Protein AF-A0A351Y7T9-F1 (afdb_monomer_lite)

Sequence (247 aa):
MKTEEKMSLEEAESGYDYLFKKIMKEKAKGFSSLAISFRESAYKNGFMQEPNDLLALDLLCFFAFSNDKEPYKGREWAYDALEVLKKNSKRFLPEEALSSYELLLLAFSELEDVRNERFVAENASFLAFRCGKREDSYLYMMRNISLCFRFSEEERASLLPNYETLVLQFGKEKAKEMMSFIKKGPEILYDPIETNPLFIKVLPLINQELREFFLAHPEKFSVSCFNEKKKEFLLREGFEWKAPLRK

Secondary structure (DSSP, 8-state):
----PPPPHHHHHHHHHHHHIIIIIS--SS-HHHHHHHHHHHHHTT-S-SHHHHHHHHHHHHHHHHHTT-HHHHHHHHHHHHHHHHHHTTTS-HHHHHHHHHHHHHHHHHTT-HHHHHHHHHHHHHHHHHTT-HHHHHHHHHHHHHHHTTS-HHHHHHHSPPHHHHHHHHHHHHHHHHHHHHHH---------TT-HHHHTTHHHHHHHHHHHHHH-GGG--HHHHHHHHHHHHHHTT---------

Radius of gyration: 21.39 Å; chains: 1; bounding box: 59×34×58 Å

Foldseek 3Di:
DPPPDQDDPVNLVVLLVVLCCQQVPVLHAPCLVVLVVSVVSCVVNVHQPDLLSLLSSLLSNQSRCVSNVRNVVSLVSLVVSVVSCVVCVVVDDLVSSLVSLVSSLVSCVSVVVLVSNLVSLQSNLVSCLVVVVLVSSLVSLLVNLLSLLLDDPVSSVVRRDDLVRCCVRNNNVSSVVSVVCSVVDPPDPHDNQPPDPVVSVCVVVLVVVLVVVCVVVVVQDDSVSSVVSSVVSCVVVVNDDDDPPDD

Structure (mmCIF, N/CA/C/O backbone):
data_AF-A0A351Y7T9-F1
#
_entry.id   AF-A0A351Y7T9-F1
#
loop_
_atom_site.group_PDB
_atom_site.id
_atom_site.type_symbol
_atom_site.label_atom_id
_atom_site.label_alt_id
_atom_site.label_comp_id
_atom_site.label_asym_id
_atom_site.label_entity_id
_atom_site.label_seq_id
_atom_site.pdbx_PDB_ins_code
_atom_site.Cartn_x
_atom_site.Cartn_y
_atom_site.Cartn_z
_atom_site.occupancy
_atom_site.B_iso_or_equiv
_atom_site.auth_seq_id
_atom_site.auth_comp_id
_atom_site.auth_asym_id
_atom_site.auth_atom_id
_atom_site.pdbx_PDB_model_num
ATOM 1 N N . MET A 1 1 ? 22.353 -18.808 -35.211 1.00 37.44 1 MET A N 1
ATOM 2 C CA . MET A 1 1 ? 22.301 -18.418 -33.786 1.00 37.44 1 MET A CA 1
ATOM 3 C C . MET A 1 1 ? 22.015 -16.930 -33.735 1.00 37.44 1 MET A C 1
ATOM 5 O O . MET A 1 1 ? 22.846 -16.180 -34.225 1.00 37.44 1 MET A O 1
ATOM 9 N N . LYS A 1 2 ? 20.848 -16.498 -33.238 1.00 39.28 2 LYS A N 1
ATOM 10 C CA . LYS A 1 2 ? 20.674 -15.085 -32.874 1.00 39.28 2 LYS A CA 1
ATOM 11 C C . LYS A 1 2 ? 21.497 -14.884 -31.606 1.00 39.28 2 LYS A C 1
ATOM 13 O O . LYS A 1 2 ? 21.218 -15.539 -30.608 1.00 39.28 2 LYS A O 1
ATOM 18 N N . THR A 1 3 ? 22.563 -14.099 -31.682 1.00 45.28 3 THR A N 1
ATOM 19 C CA . THR A 1 3 ? 23.249 -13.584 -30.498 1.00 45.28 3 THR A CA 1
ATOM 20 C C . THR A 1 3 ? 22.209 -12.821 -29.695 1.00 45.28 3 THR A C 1
ATOM 22 O O . THR A 1 3 ? 21.677 -11.827 -30.178 1.00 45.28 3 THR A O 1
ATOM 25 N N . GLU A 1 4 ? 21.838 -13.344 -28.530 1.00 56.88 4 GLU A N 1
ATOM 26 C CA . GLU A 1 4 ? 21.056 -12.580 -27.567 1.00 56.88 4 GLU A CA 1
ATOM 27 C C . GLU A 1 4 ? 21.918 -11.379 -27.178 1.00 56.88 4 GLU A C 1
ATOM 29 O O . GLU A 1 4 ? 22.965 -11.548 -26.550 1.00 56.88 4 GLU A O 1
ATOM 34 N N . GLU A 1 5 ? 21.546 -10.188 -27.649 1.00 62.84 5 GLU A N 1
ATOM 35 C CA . GLU A 1 5 ? 22.204 -8.955 -27.233 1.00 62.84 5 GLU A CA 1
ATOM 36 C C . GLU A 1 5 ? 22.053 -8.838 -25.717 1.00 62.84 5 GLU A C 1
ATOM 38 O O . GLU A 1 5 ? 20.944 -8.838 -25.177 1.00 62.84 5 GLU A O 1
ATOM 43 N N . LYS A 1 6 ? 23.193 -8.840 -25.023 1.00 75.81 6 LYS A N 1
ATOM 44 C CA . LYS A 1 6 ? 23.240 -8.615 -23.583 1.00 75.81 6 LYS A CA 1
ATOM 45 C C . LYS A 1 6 ? 22.951 -7.144 -23.337 1.00 75.81 6 LYS A C 1
ATOM 47 O O . LYS A 1 6 ? 23.637 -6.297 -23.899 1.00 75.81 6 LYS A O 1
ATOM 52 N N . MET A 1 7 ? 21.974 -6.873 -22.480 1.00 82.25 7 MET A N 1
ATOM 53 C CA . MET A 1 7 ? 21.735 -5.535 -21.950 1.00 82.25 7 MET A CA 1
ATOM 54 C C . MET A 1 7 ? 22.986 -5.089 -21.180 1.00 82.25 7 MET A C 1
ATOM 56 O O . MET A 1 7 ? 23.603 -5.893 -20.479 1.00 82.25 7 MET A O 1
ATOM 60 N N . SER A 1 8 ? 23.384 -3.834 -21.322 1.00 86.50 8 SER A N 1
ATOM 61 C CA . SER A 1 8 ? 24.399 -3.191 -20.485 1.00 86.50 8 SER A CA 1
ATOM 62 C C . SER A 1 8 ? 23.761 -2.528 -19.256 1.00 86.50 8 SER A C 1
ATOM 64 O O . SER A 1 8 ? 22.549 -2.322 -19.208 1.00 86.50 8 SER A O 1
ATOM 66 N N . LEU A 1 9 ? 24.572 -2.176 -18.251 1.00 84.19 9 LEU A N 1
ATOM 67 C CA . LEU A 1 9 ? 24.075 -1.497 -17.048 1.00 84.19 9 LEU A CA 1
ATOM 68 C C . LEU A 1 9 ? 23.468 -0.122 -17.381 1.00 84.19 9 LEU A C 1
ATOM 70 O O . LEU A 1 9 ? 22.386 0.191 -16.898 1.00 84.19 9 LEU A O 1
ATOM 74 N N . GLU A 1 10 ? 24.113 0.656 -18.256 1.00 88.81 10 GLU A N 1
ATOM 75 C CA . GLU A 1 10 ? 23.610 1.970 -18.690 1.00 88.81 10 GLU A CA 1
ATOM 76 C C . GLU A 1 10 ? 22.256 1.862 -19.409 1.00 88.81 10 GLU A C 1
ATOM 78 O O . GLU A 1 10 ? 21.372 2.702 -19.219 1.00 88.81 10 GLU A O 1
ATOM 83 N N . GLU A 1 11 ? 22.061 0.813 -20.215 1.00 87.62 11 GLU A N 1
ATOM 84 C CA . GLU A 1 11 ? 20.777 0.530 -20.864 1.00 87.62 11 GLU A CA 1
ATOM 85 C C . GLU A 1 11 ? 19.705 0.107 -19.856 1.00 87.62 11 GLU A C 1
ATOM 87 O O . GLU A 1 11 ? 18.546 0.501 -20.001 1.00 87.62 11 GLU A O 1
ATOM 92 N N . ALA A 1 12 ? 20.074 -0.664 -18.827 1.00 86.56 12 ALA A N 1
ATOM 93 C CA . ALA A 1 12 ? 19.161 -1.037 -17.753 1.00 86.56 12 ALA A CA 1
ATOM 94 C C . ALA A 1 12 ? 18.707 0.203 -16.963 1.00 86.56 12 ALA A C 1
ATOM 96 O O . ALA A 1 12 ? 17.508 0.424 -16.803 1.00 86.56 12 ALA A O 1
ATOM 97 N N . GLU A 1 13 ? 19.638 1.053 -16.531 1.00 88.81 13 GLU A N 1
ATOM 98 C CA . GLU A 1 13 ? 19.336 2.287 -15.794 1.00 88.81 13 GLU A CA 1
ATOM 99 C C . GLU A 1 13 ? 18.477 3.250 -16.628 1.00 88.81 13 GLU A C 1
ATOM 101 O O . GLU A 1 13 ? 17.407 3.677 -16.189 1.00 88.81 13 GLU A O 1
ATOM 106 N N . SER A 1 14 ? 18.874 3.509 -17.878 1.00 91.94 14 SER A N 1
ATOM 107 C CA . SER A 1 14 ? 18.124 4.383 -18.792 1.00 91.94 14 SER A CA 1
ATOM 108 C C . SER A 1 14 ? 16.729 3.835 -19.109 1.00 91.94 14 SER A C 1
ATOM 110 O O . SER A 1 14 ? 15.757 4.592 -19.198 1.00 91.94 14 SER A O 1
ATOM 112 N N . GLY A 1 15 ? 16.617 2.515 -19.283 1.00 92.12 15 GLY A N 1
ATOM 113 C CA . GLY A 1 15 ? 15.349 1.833 -19.520 1.00 92.12 15 GLY A CA 1
ATOM 114 C C . GLY A 1 15 ? 14.406 1.942 -18.325 1.00 92.12 15 GLY A C 1
ATOM 115 O O . GLY A 1 15 ? 13.227 2.267 -18.502 1.00 92.12 15 GLY A O 1
ATOM 116 N N . TYR A 1 16 ? 14.927 1.748 -17.112 1.00 94.00 16 TYR A N 1
ATOM 117 C CA . TYR A 1 16 ? 14.157 1.917 -15.885 1.00 94.00 16 TYR A CA 1
ATOM 118 C C . TYR A 1 16 ? 13.679 3.358 -15.716 1.00 94.00 16 TYR A C 1
ATOM 120 O O . TYR A 1 16 ? 12.484 3.572 -15.528 1.00 94.00 16 TYR A O 1
ATOM 128 N N . ASP A 1 17 ? 14.557 4.351 -15.863 1.00 95.00 17 ASP A N 1
ATOM 129 C CA . ASP A 1 17 ? 14.194 5.765 -15.723 1.00 95.00 17 ASP A CA 1
ATOM 130 C C . ASP A 1 17 ? 13.100 6.184 -16.712 1.00 95.00 17 ASP A C 1
ATOM 132 O O . ASP A 1 17 ? 12.138 6.882 -16.356 1.00 95.00 17 ASP A O 1
ATOM 136 N N . TYR A 1 18 ? 13.216 5.724 -17.960 1.00 96.75 18 TYR A N 1
ATOM 137 C CA . TYR A 1 18 ? 12.206 5.948 -18.984 1.00 96.75 18 TYR A CA 1
ATOM 138 C C . TYR A 1 18 ? 10.856 5.336 -18.587 1.00 96.75 18 TYR A C 1
ATOM 140 O O . TYR A 1 18 ? 9.831 6.029 -18.601 1.00 96.75 18 TYR A O 1
ATOM 148 N N . LEU A 1 19 ? 10.847 4.056 -18.205 1.00 96.62 19 LEU A N 1
ATOM 149 C CA . LEU A 1 19 ? 9.629 3.342 -17.831 1.00 96.62 19 LEU A CA 1
ATOM 150 C C . LEU A 1 19 ? 8.995 3.914 -16.569 1.00 96.62 19 LEU A C 1
ATOM 152 O O . LEU A 1 19 ? 7.792 4.166 -16.552 1.00 96.62 19 LEU A O 1
ATOM 156 N N . PHE A 1 20 ? 9.794 4.196 -15.546 1.00 96.44 20 PHE A N 1
ATOM 157 C CA . PHE A 1 20 ? 9.348 4.818 -14.309 1.00 96.44 20 PHE A CA 1
ATOM 158 C C . PHE A 1 20 ? 8.664 6.154 -14.585 1.00 96.44 20 PHE A C 1
ATOM 160 O O . PHE A 1 20 ? 7.551 6.400 -14.115 1.00 96.44 20 PHE A O 1
ATOM 167 N N . LYS A 1 21 ? 9.273 7.015 -15.410 1.00 97.25 21 LYS A N 1
ATOM 168 C CA . LYS A 1 21 ? 8.652 8.283 -15.804 1.00 97.25 21 LYS A CA 1
ATOM 169 C C . LYS A 1 21 ? 7.307 8.053 -16.497 1.00 97.25 21 LYS A C 1
ATOM 171 O O . LYS A 1 21 ? 6.322 8.692 -16.124 1.00 97.25 21 LYS A O 1
ATOM 176 N N . LYS A 1 22 ? 7.246 7.146 -17.474 1.00 98.00 22 LYS A N 1
ATOM 177 C CA . LYS A 1 22 ? 6.020 6.876 -18.237 1.00 98.00 22 LYS A CA 1
ATOM 178 C C . LYS A 1 22 ? 4.906 6.290 -17.378 1.00 98.00 22 LYS A C 1
ATOM 180 O O . LYS A 1 22 ? 3.778 6.771 -17.435 1.00 98.00 22 LYS A O 1
ATOM 185 N N . ILE A 1 23 ? 5.219 5.296 -16.561 1.00 97.19 23 ILE A N 1
ATOM 186 C CA . ILE A 1 23 ? 4.232 4.529 -15.801 1.00 97.19 23 ILE A CA 1
ATOM 187 C C . ILE A 1 23 ? 3.844 5.256 -14.512 1.00 97.19 23 ILE A C 1
ATOM 189 O O . ILE A 1 23 ? 2.658 5.455 -14.258 1.00 97.19 23 ILE A O 1
ATOM 193 N N . MET A 1 24 ? 4.822 5.696 -13.717 1.00 94.62 24 MET A N 1
ATOM 194 C CA . MET A 1 24 ? 4.575 6.212 -12.366 1.00 94.62 24 MET A CA 1
ATOM 195 C C . MET A 1 24 ? 4.231 7.703 -12.356 1.00 94.62 24 MET A C 1
ATOM 197 O O . MET A 1 24 ? 3.368 8.128 -11.588 1.00 94.62 24 MET A O 1
ATOM 201 N N . LYS A 1 25 ? 4.879 8.514 -13.209 1.00 94.25 25 LYS A N 1
ATOM 202 C CA . LYS A 1 25 ? 4.657 9.975 -13.246 1.00 94.25 25 LYS A CA 1
ATOM 203 C C . LYS A 1 25 ? 3.597 10.381 -14.263 1.00 94.25 25 LYS A C 1
ATOM 205 O O . LYS A 1 25 ? 2.682 11.126 -13.929 1.00 94.25 25 LYS A O 1
ATOM 210 N N . GLU A 1 26 ? 3.723 9.906 -15.500 1.00 96.50 26 GLU A N 1
ATOM 211 C CA . GLU A 1 26 ? 2.822 10.286 -16.597 1.00 96.50 26 GLU A CA 1
ATOM 212 C C . GLU A 1 26 ? 1.543 9.433 -16.646 1.00 96.50 26 GLU A C 1
ATOM 214 O O . GLU A 1 26 ? 0.601 9.798 -17.348 1.00 96.50 26 GLU A O 1
ATOM 219 N N . LYS A 1 27 ? 1.491 8.318 -15.900 1.00 94.50 27 LYS A N 1
ATOM 220 C CA . LYS A 1 27 ? 0.380 7.348 -15.906 1.00 94.50 27 LYS A CA 1
ATOM 221 C C . LYS A 1 27 ? 0.001 6.893 -17.322 1.00 94.50 27 LYS A C 1
ATOM 223 O O . LYS A 1 27 ? -1.176 6.747 -17.662 1.00 94.50 27 LYS A O 1
ATOM 228 N N . ALA A 1 28 ? 1.013 6.728 -18.171 1.00 95.50 28 ALA A N 1
ATOM 229 C CA . ALA A 1 28 ? 0.848 6.383 -19.571 1.00 95.50 28 ALA A CA 1
ATOM 230 C C . ALA A 1 28 ? 0.372 4.931 -19.735 1.00 95.50 28 ALA A C 1
ATOM 232 O O . ALA A 1 28 ? 0.739 4.044 -18.961 1.00 95.50 28 ALA A O 1
ATOM 233 N N . LYS A 1 29 ? -0.434 4.707 -20.775 1.00 95.94 29 LYS A N 1
ATOM 234 C CA . LYS A 1 29 ? -0.986 3.398 -21.152 1.00 95.94 29 LYS A CA 1
ATOM 235 C C . LYS A 1 29 ? -0.165 2.734 -22.255 1.00 95.94 29 LYS A C 1
ATOM 237 O O . LYS A 1 29 ? 0.530 3.422 -22.999 1.00 95.94 29 LYS A O 1
ATOM 242 N N . GLY A 1 30 ? -0.307 1.422 -22.399 1.00 94.69 30 GLY A N 1
ATOM 243 C CA . GLY A 1 30 ? 0.353 0.591 -23.404 1.00 94.69 30 GLY A CA 1
ATOM 244 C C . GLY A 1 30 ? 1.758 0.142 -23.005 1.00 94.69 30 GLY A C 1
ATOM 245 O O . GLY A 1 30 ? 2.521 -0.286 -23.866 1.00 94.69 30 GLY A O 1
ATOM 246 N N . PHE A 1 31 ? 2.116 0.253 -21.721 1.00 96.19 31 PHE A N 1
ATOM 247 C CA . PHE A 1 31 ? 3.465 -0.043 -21.226 1.00 96.19 31 PHE A CA 1
ATOM 248 C C . PHE A 1 31 ? 3.575 -1.375 -20.474 1.00 96.19 31 PHE A C 1
ATOM 250 O O . PHE A 1 31 ? 4.693 -1.784 -20.176 1.00 96.19 31 PHE A O 1
ATOM 257 N N . SER A 1 32 ? 2.473 -2.085 -20.206 1.00 93.62 32 SER A N 1
ATOM 258 C CA . SER A 1 32 ? 2.482 -3.369 -19.478 1.00 93.62 32 SER A CA 1
ATOM 259 C C . SER A 1 32 ? 3.432 -4.409 -20.082 1.00 93.62 32 SER A C 1
ATOM 261 O O . SER A 1 32 ? 4.289 -4.946 -19.384 1.00 93.62 32 SER A O 1
ATOM 263 N N . SER A 1 33 ? 3.353 -4.642 -21.396 1.00 93.75 33 SER A N 1
ATOM 264 C CA . SER A 1 33 ? 4.232 -5.606 -22.083 1.00 93.75 33 SER A CA 1
ATOM 265 C C . SER A 1 33 ? 5.706 -5.188 -22.054 1.00 93.75 33 SER A C 1
ATOM 267 O O . SER A 1 33 ? 6.588 -6.031 -21.899 1.00 93.75 33 SER A O 1
ATOM 269 N N . LEU A 1 34 ? 5.979 -3.883 -22.173 1.00 95.25 34 LEU A N 1
ATOM 270 C CA . LEU A 1 34 ? 7.343 -3.360 -22.132 1.00 95.25 34 LEU A CA 1
ATOM 271 C C . LEU A 1 34 ? 7.934 -3.451 -20.718 1.00 95.25 34 LEU A C 1
ATOM 273 O O . LEU A 1 34 ? 9.095 -3.816 -20.578 1.00 95.25 34 LEU A O 1
ATOM 277 N N . ALA A 1 35 ? 7.135 -3.181 -19.681 1.00 95.06 35 ALA A N 1
ATOM 278 C CA . ALA A 1 35 ? 7.548 -3.305 -18.285 1.00 95.06 35 ALA A CA 1
ATOM 279 C C . ALA A 1 35 ? 7.924 -4.751 -17.926 1.00 95.06 35 ALA A C 1
ATOM 281 O O . ALA A 1 35 ? 8.985 -4.973 -17.343 1.00 95.06 35 ALA A O 1
ATOM 282 N N . ILE A 1 36 ? 7.116 -5.735 -18.346 1.00 93.69 36 ILE A N 1
ATOM 283 C CA . ILE A 1 36 ? 7.430 -7.160 -18.144 1.00 93.69 36 ILE A CA 1
ATOM 284 C C . ILE A 1 36 ? 8.729 -7.532 -18.858 1.00 93.69 36 ILE A C 1
ATOM 286 O O . ILE A 1 36 ? 9.646 -8.059 -18.231 1.00 93.69 36 ILE A O 1
ATOM 290 N N . SER A 1 37 ? 8.829 -7.227 -20.157 1.00 93.25 37 SER A N 1
ATOM 291 C CA . SER A 1 37 ? 10.013 -7.574 -20.949 1.00 93.25 37 SER A CA 1
ATOM 292 C C . SER A 1 37 ? 11.281 -6.936 -20.383 1.00 93.25 37 SER A C 1
ATOM 294 O O . SER A 1 37 ? 12.339 -7.568 -20.376 1.00 93.25 37 SER A O 1
ATOM 296 N N . PHE A 1 38 ? 11.178 -5.703 -19.886 1.00 94.25 38 PHE A N 1
ATOM 297 C CA . PHE A 1 38 ? 12.280 -5.023 -19.224 1.00 94.25 38 PHE A CA 1
ATOM 298 C C . PHE A 1 38 ? 12.686 -5.737 -17.932 1.00 94.25 38 PHE A C 1
ATOM 300 O O . PHE A 1 38 ? 13.863 -6.053 -17.770 1.00 94.25 38 PHE A O 1
ATOM 307 N N . ARG A 1 39 ? 11.729 -6.065 -17.052 1.00 91.94 39 ARG A N 1
ATOM 308 C CA . ARG A 1 39 ? 11.988 -6.804 -15.805 1.00 91.94 39 ARG A CA 1
ATOM 309 C C . ARG A 1 39 ? 12.672 -8.146 -16.070 1.00 91.94 39 ARG A C 1
ATOM 311 O O . ARG A 1 39 ? 13.665 -8.468 -15.423 1.00 91.94 39 ARG A O 1
ATOM 318 N N . GLU A 1 40 ? 12.166 -8.924 -17.025 1.00 91.12 40 GLU A N 1
ATOM 319 C CA . GLU A 1 40 ? 12.750 -10.218 -17.404 1.00 91.12 40 GLU A CA 1
ATOM 320 C C . GLU A 1 40 ? 14.177 -10.067 -17.939 1.00 91.12 40 GLU A C 1
ATOM 322 O O . GLU A 1 40 ? 15.067 -10.841 -17.576 1.00 91.12 40 GLU A O 1
ATOM 327 N N . SER A 1 41 ? 14.418 -9.048 -18.769 1.00 90.19 41 SER A N 1
ATOM 328 C CA . SER A 1 41 ? 15.747 -8.764 -19.303 1.00 90.19 41 SER A CA 1
ATOM 329 C C . SER A 1 41 ? 16.722 -8.309 -18.217 1.00 90.19 41 SER A C 1
ATOM 331 O O . SER A 1 41 ? 17.845 -8.816 -18.169 1.00 90.19 41 SER A O 1
ATOM 333 N N . ALA A 1 42 ? 16.310 -7.400 -17.327 1.00 88.50 42 ALA A N 1
ATOM 334 C CA . ALA A 1 42 ? 17.124 -6.953 -16.199 1.00 88.50 42 ALA A CA 1
ATOM 335 C C . ALA A 1 42 ? 17.529 -8.149 -15.326 1.00 88.50 42 ALA A C 1
ATOM 337 O O . ALA A 1 42 ? 18.714 -8.341 -15.046 1.00 88.50 42 ALA A O 1
ATOM 338 N N . TYR A 1 43 ? 16.565 -9.026 -15.022 1.00 87.38 43 TYR A N 1
ATOM 339 C CA . TYR A 1 43 ? 16.812 -10.237 -14.250 1.00 87.38 43 TYR A CA 1
ATOM 340 C C . TYR A 1 43 ? 17.795 -11.190 -14.939 1.00 87.38 43 TYR A C 1
ATOM 342 O O . TYR A 1 43 ? 18.783 -11.616 -14.341 1.00 87.38 43 TYR A O 1
ATOM 350 N N . LYS A 1 44 ? 17.573 -11.489 -16.224 1.00 89.31 44 LYS A N 1
ATOM 351 C CA . LYS A 1 44 ? 18.424 -12.398 -17.005 1.00 89.31 44 LYS A CA 1
ATOM 352 C C . LYS A 1 44 ? 19.869 -11.908 -17.122 1.00 89.31 44 LYS A C 1
ATOM 354 O O . LYS A 1 44 ? 20.788 -12.724 -17.164 1.00 89.31 44 LYS A O 1
ATOM 359 N N . ASN A 1 45 ? 20.072 -10.594 -17.188 1.00 86.62 45 ASN A N 1
ATOM 360 C CA . ASN A 1 45 ? 21.399 -9.989 -17.288 1.00 86.62 45 ASN A CA 1
ATOM 361 C C . ASN A 1 45 ? 22.046 -9.721 -15.915 1.00 86.62 45 ASN A C 1
ATOM 363 O O . ASN A 1 45 ? 23.173 -9.235 -15.866 1.00 86.62 45 ASN A O 1
ATOM 367 N N . GLY A 1 46 ? 21.383 -10.080 -14.809 1.00 84.94 46 GLY A N 1
ATOM 368 C CA . GLY A 1 46 ? 21.922 -9.937 -13.455 1.00 84.94 46 GLY A CA 1
ATOM 369 C C . GLY A 1 46 ? 21.944 -8.498 -12.937 1.00 84.94 46 GLY A C 1
ATOM 370 O O . GLY A 1 46 ? 22.666 -8.209 -11.987 1.00 84.94 46 GLY A O 1
ATOM 371 N N . PHE A 1 47 ? 21.162 -7.602 -13.538 1.00 85.56 47 PHE A N 1
ATOM 372 C CA . PHE A 1 47 ? 20.956 -6.251 -13.023 1.00 85.56 47 PHE A CA 1
ATOM 373 C C . PHE A 1 47 ? 19.753 -6.220 -12.084 1.00 85.56 47 PHE A C 1
ATOM 375 O O . PHE A 1 47 ? 18.886 -7.096 -12.148 1.00 85.56 47 PHE A O 1
ATOM 382 N N . MET A 1 48 ? 19.699 -5.196 -11.225 1.00 79.19 48 MET A N 1
ATOM 383 C CA . MET A 1 48 ? 18.524 -4.901 -10.396 1.00 79.19 48 MET A CA 1
ATOM 384 C C . MET A 1 48 ? 18.098 -6.093 -9.514 1.00 79.19 48 MET A C 1
ATOM 386 O O . MET A 1 48 ? 16.930 -6.476 -9.469 1.00 79.19 48 MET A O 1
ATOM 390 N N . GLN A 1 49 ? 19.081 -6.735 -8.870 1.00 83.38 49 GLN A N 1
ATOM 391 C CA . GLN A 1 49 ? 18.900 -7.952 -8.064 1.00 83.38 49 GLN A CA 1
ATOM 392 C C . GLN A 1 49 ? 18.745 -7.670 -6.567 1.00 83.38 49 GLN A C 1
ATOM 394 O O . GLN A 1 49 ? 18.394 -8.578 -5.808 1.00 83.38 49 GLN A O 1
ATOM 399 N N . GLU A 1 50 ? 19.032 -6.446 -6.119 1.00 88.81 50 GLU A N 1
ATOM 400 C CA . GLU A 1 50 ? 18.879 -6.110 -4.711 1.00 88.81 50 GLU A CA 1
ATOM 401 C C . GLU A 1 50 ? 17.391 -6.043 -4.339 1.00 88.81 50 GLU A C 1
ATOM 403 O O . GLU A 1 50 ? 16.546 -5.742 -5.186 1.00 88.81 50 GLU A O 1
ATOM 408 N N . PRO A 1 51 ? 17.027 -6.288 -3.067 1.00 88.62 51 PRO A N 1
ATOM 409 C CA . PRO A 1 51 ? 15.630 -6.244 -2.638 1.00 88.62 51 PRO A CA 1
ATOM 410 C C . PRO A 1 51 ? 14.900 -4.944 -3.007 1.00 88.62 51 PRO A C 1
ATOM 412 O O . PRO A 1 51 ? 13.721 -4.992 -3.346 1.00 88.62 51 PRO A O 1
ATOM 415 N N . ASN A 1 52 ? 15.590 -3.799 -2.966 1.00 87.44 52 ASN A N 1
ATOM 416 C CA . ASN A 1 52 ? 15.020 -2.504 -3.348 1.00 87.44 52 ASN A CA 1
ATOM 417 C C . ASN A 1 52 ? 14.682 -2.456 -4.842 1.00 87.44 52 ASN A C 1
ATOM 419 O O . ASN A 1 52 ? 13.624 -1.952 -5.216 1.00 87.44 52 ASN A O 1
ATOM 423 N N . ASP A 1 53 ? 15.556 -3.011 -5.677 1.00 89.00 53 ASP A N 1
ATOM 424 C CA . ASP A 1 53 ? 15.382 -3.016 -7.123 1.00 89.00 53 ASP A CA 1
ATOM 425 C C . ASP A 1 53 ? 14.234 -3.941 -7.528 1.00 89.00 53 ASP A C 1
ATOM 427 O O . ASP A 1 53 ? 13.362 -3.549 -8.301 1.00 89.00 53 ASP A O 1
ATOM 431 N N . LEU A 1 54 ? 14.182 -5.146 -6.949 1.00 89.50 54 LEU A N 1
ATOM 432 C CA . LEU A 1 54 ? 13.104 -6.107 -7.195 1.00 89.50 54 LEU A CA 1
ATOM 433 C C . LEU A 1 54 ? 11.744 -5.522 -6.808 1.00 89.50 54 LEU A C 1
ATOM 435 O O . LEU A 1 54 ? 10.808 -5.549 -7.603 1.00 89.50 54 LEU A O 1
ATOM 439 N N . LEU A 1 55 ? 11.666 -4.914 -5.622 1.00 92.44 55 LEU A N 1
ATOM 440 C CA . LEU A 1 55 ? 10.474 -4.219 -5.150 1.00 92.44 55 LEU A CA 1
ATOM 441 C C . LEU A 1 55 ? 10.036 -3.109 -6.117 1.00 92.44 55 LEU A C 1
ATOM 443 O O . LEU A 1 55 ? 8.851 -2.993 -6.434 1.00 92.44 55 LEU A O 1
ATOM 447 N N . ALA A 1 56 ? 10.983 -2.298 -6.593 1.00 91.81 56 ALA A N 1
ATOM 448 C CA . ALA A 1 56 ? 10.702 -1.206 -7.516 1.00 91.81 56 ALA A CA 1
ATOM 449 C C . ALA A 1 56 ? 10.219 -1.718 -8.882 1.00 91.81 56 ALA A C 1
ATOM 451 O O . ALA A 1 56 ? 9.250 -1.186 -9.426 1.00 91.81 56 ALA A O 1
ATOM 452 N N . LEU A 1 57 ? 10.846 -2.769 -9.418 1.00 93.12 57 LEU A N 1
ATOM 453 C CA . LEU A 1 57 ? 10.453 -3.399 -10.679 1.00 93.12 57 LEU A CA 1
ATOM 454 C C . LEU A 1 57 ? 9.084 -4.078 -10.596 1.00 93.12 57 LEU A C 1
ATOM 456 O O . LEU A 1 57 ? 8.292 -3.971 -11.534 1.00 93.12 57 LEU A O 1
ATOM 460 N N . ASP A 1 58 ? 8.787 -4.750 -9.487 1.00 94.31 58 ASP A N 1
ATOM 461 C CA . ASP A 1 58 ? 7.499 -5.404 -9.267 1.00 94.31 58 ASP A CA 1
ATOM 462 C C . ASP A 1 58 ? 6.369 -4.363 -9.180 1.00 94.31 58 ASP A C 1
ATOM 464 O O . ASP A 1 58 ? 5.362 -4.461 -9.888 1.00 94.31 58 ASP A O 1
ATOM 468 N N . LEU A 1 59 ? 6.563 -3.288 -8.409 1.00 95.62 59 LEU A N 1
ATOM 469 C CA . LEU A 1 59 ? 5.606 -2.180 -8.363 1.00 95.62 59 LEU A CA 1
ATOM 470 C C . LEU A 1 59 ? 5.444 -1.507 -9.732 1.00 95.62 59 LEU A C 1
ATOM 472 O O . LEU A 1 59 ? 4.318 -1.231 -10.147 1.00 95.62 59 LEU A O 1
ATOM 476 N N . LEU A 1 60 ? 6.539 -1.293 -10.467 1.00 96.31 60 LEU A N 1
ATOM 477 C CA . LEU A 1 60 ? 6.501 -0.742 -11.822 1.00 96.31 60 LEU A CA 1
ATOM 478 C C . LEU A 1 60 ? 5.645 -1.608 -12.761 1.00 96.31 60 LEU A C 1
ATOM 480 O O . LEU A 1 60 ? 4.820 -1.074 -13.505 1.00 96.31 60 LEU A O 1
ATOM 484 N N . CYS A 1 61 ? 5.797 -2.935 -12.702 1.00 95.50 61 CYS A N 1
ATOM 485 C CA . CYS A 1 61 ? 4.993 -3.870 -13.489 1.00 95.50 61 CYS A CA 1
ATOM 486 C C . CYS A 1 61 ? 3.513 -3.811 -13.099 1.00 95.50 61 CYS A C 1
ATOM 488 O O . CYS A 1 61 ? 2.658 -3.698 -13.981 1.00 95.50 61 CYS A O 1
ATOM 490 N N . PHE A 1 62 ? 3.197 -3.816 -11.798 1.00 94.69 62 PHE A N 1
ATOM 491 C CA . PHE A 1 62 ? 1.818 -3.675 -11.327 1.00 94.69 62 PHE A CA 1
ATOM 492 C C . PHE A 1 62 ? 1.165 -2.394 -11.872 1.00 94.69 62 PHE A C 1
ATOM 494 O O . PHE A 1 62 ? 0.093 -2.451 -12.483 1.00 94.69 62 PHE A O 1
ATOM 501 N N . PHE A 1 63 ? 1.819 -1.240 -11.713 1.00 97.19 63 PHE A N 1
ATOM 502 C CA . PHE A 1 63 ? 1.246 0.038 -12.141 1.00 97.19 63 PHE A CA 1
ATOM 503 C C . PHE A 1 63 ? 1.136 0.168 -13.662 1.00 97.19 63 PHE A C 1
ATOM 505 O O . PHE A 1 63 ? 0.229 0.846 -14.147 1.00 97.19 63 PHE A O 1
ATOM 512 N N . ALA A 1 64 ? 1.985 -0.518 -14.433 1.00 97.00 64 ALA A N 1
ATOM 513 C CA . ALA A 1 64 ? 1.831 -0.589 -15.882 1.00 97.00 64 ALA A CA 1
ATOM 514 C C . ALA A 1 64 ? 0.496 -1.254 -16.271 1.00 97.00 64 ALA A C 1
ATOM 516 O O . ALA A 1 64 ? -0.242 -0.718 -17.098 1.00 97.00 64 ALA A O 1
ATOM 517 N N . PHE A 1 65 ? 0.139 -2.366 -15.618 1.00 87.19 65 PHE A N 1
ATOM 518 C CA . PHE A 1 65 ? -1.160 -3.026 -15.805 1.00 87.19 65 PHE A CA 1
ATOM 519 C C . PHE A 1 65 ? -2.335 -2.211 -15.267 1.00 87.19 65 PHE A C 1
ATOM 521 O O . PHE A 1 65 ? -3.395 -2.161 -15.894 1.00 87.19 65 PHE A O 1
ATOM 528 N N . SER A 1 66 ? -2.165 -1.545 -14.126 1.00 87.12 66 SER A N 1
ATOM 529 C CA . SER A 1 66 ? -3.203 -0.674 -13.572 1.00 87.12 66 SER A CA 1
ATOM 530 C C . SER A 1 66 ? -3.552 0.490 -14.511 1.00 87.12 66 SER A C 1
ATOM 532 O O . SER A 1 66 ? -4.731 0.744 -14.790 1.00 87.12 66 SER A O 1
ATOM 534 N N . ASN A 1 67 ? -2.543 1.158 -15.083 1.00 92.12 67 ASN A N 1
ATOM 535 C CA . ASN A 1 67 ? -2.752 2.231 -16.059 1.00 92.12 67 ASN A CA 1
ATOM 536 C C . ASN A 1 67 ? -3.529 1.731 -17.290 1.00 92.12 67 ASN A C 1
ATOM 538 O O . ASN A 1 67 ? -4.428 2.427 -17.783 1.00 92.12 67 ASN A O 1
ATOM 542 N N . ASP A 1 68 ? -3.251 0.495 -17.713 1.00 84.75 68 ASP A N 1
ATOM 543 C CA . ASP A 1 68 ? -3.947 -0.217 -18.792 1.00 84.75 68 ASP A CA 1
ATOM 544 C C . ASP A 1 68 ? -5.360 -0.694 -18.411 1.00 84.75 68 ASP A C 1
ATOM 546 O O . ASP A 1 68 ? -6.079 -1.220 -19.257 1.00 84.75 68 ASP A O 1
ATOM 550 N N . LYS A 1 69 ? -5.814 -0.418 -17.180 1.00 81.69 69 LYS A N 1
ATOM 551 C CA . LYS A 1 69 ? -7.114 -0.823 -16.615 1.00 81.69 69 LYS A CA 1
ATOM 552 C C . LYS A 1 69 ? -7.260 -2.330 -16.422 1.00 81.69 69 LYS A C 1
ATOM 554 O O . LYS A 1 69 ? -8.372 -2.848 -16.409 1.00 81.69 69 LYS A O 1
ATOM 559 N N . GLU A 1 70 ? -6.144 -3.014 -16.192 1.00 79.31 70 GLU A N 1
ATOM 560 C CA . GLU A 1 70 ? -6.092 -4.458 -15.966 1.00 79.31 70 GLU A CA 1
ATOM 561 C C . GLU A 1 70 ? -5.317 -4.830 -14.680 1.00 79.31 70 GLU A C 1
ATOM 563 O O . GLU A 1 70 ? -4.472 -5.729 -14.716 1.00 79.31 70 GLU A O 1
ATOM 568 N N . PRO A 1 71 ? -5.588 -4.198 -13.516 1.00 72.38 71 PRO A N 1
ATOM 569 C CA . PRO A 1 71 ? -4.789 -4.387 -12.296 1.00 72.38 71 PRO A CA 1
ATOM 570 C C . PRO A 1 71 ? -4.723 -5.854 -11.835 1.00 72.38 71 PRO A C 1
ATOM 572 O O . PRO A 1 71 ? -3.698 -6.301 -11.328 1.00 72.38 71 PRO A O 1
ATOM 575 N N . TYR A 1 72 ? -5.762 -6.657 -12.096 1.00 67.56 72 TYR A N 1
ATOM 576 C CA . TYR A 1 72 ? -5.778 -8.086 -11.761 1.00 67.56 72 TYR A CA 1
ATOM 577 C C . TYR A 1 72 ? -4.758 -8.936 -12.525 1.00 67.56 72 TYR A C 1
ATOM 579 O O . TYR A 1 72 ? -4.388 -10.000 -12.022 1.00 67.56 72 TYR A O 1
ATOM 587 N N . LYS A 1 73 ? -4.320 -8.509 -13.719 1.00 73.25 73 LYS A N 1
ATOM 588 C CA . LYS A 1 73 ? -3.194 -9.142 -14.428 1.00 73.25 73 LYS A CA 1
ATOM 589 C C . LYS A 1 73 ? -1.865 -8.773 -13.774 1.00 73.25 73 LYS A C 1
ATOM 591 O O . LYS A 1 73 ? -0.949 -9.581 -13.775 1.00 73.25 73 LYS A O 1
ATOM 596 N N . GLY A 1 74 ? -1.813 -7.585 -13.173 1.00 76.38 74 GLY A N 1
ATOM 597 C CA . GLY A 1 74 ? -0.690 -7.056 -12.409 1.00 76.38 74 GLY A CA 1
ATOM 598 C C . GLY A 1 74 ? -0.500 -7.667 -11.017 1.00 76.38 74 GLY A C 1
ATOM 599 O O . GLY A 1 74 ? 0.525 -7.437 -10.382 1.00 76.38 74 GLY A O 1
ATOM 600 N N . ARG A 1 75 ? -1.504 -8.389 -10.503 1.00 81.94 75 ARG A N 1
ATOM 601 C CA . ARG A 1 75 ? -1.634 -8.653 -9.063 1.00 81.94 75 ARG A CA 1
ATOM 602 C C . ARG A 1 75 ? -0.424 -9.349 -8.448 1.00 81.94 75 ARG A C 1
ATOM 604 O O . ARG A 1 75 ? -0.022 -8.958 -7.363 1.00 81.94 75 ARG A O 1
ATOM 611 N N . GLU A 1 76 ? 0.149 -10.343 -9.127 1.00 81.81 76 GLU A N 1
ATOM 612 C CA . GLU A 1 76 ? 1.239 -11.170 -8.588 1.00 81.81 76 GLU A CA 1
ATOM 613 C C . GLU A 1 76 ? 2.440 -10.304 -8.204 1.00 81.81 76 GLU A C 1
ATOM 615 O O . GLU A 1 76 ? 2.944 -10.434 -7.095 1.00 81.81 76 GLU A O 1
ATOM 620 N N . TRP A 1 77 ? 2.770 -9.297 -9.017 1.00 88.06 77 TRP A N 1
ATOM 621 C CA . TRP A 1 77 ? 3.839 -8.356 -8.695 1.00 88.06 77 TRP A CA 1
ATOM 622 C C . TRP A 1 77 ? 3.544 -7.493 -7.460 1.00 88.06 77 TRP A C 1
ATOM 624 O O . TRP A 1 77 ? 4.458 -7.187 -6.704 1.00 88.06 77 TRP A O 1
ATOM 634 N N . ALA A 1 78 ? 2.287 -7.132 -7.179 1.00 83.50 78 ALA A N 1
ATOM 635 C CA . ALA A 1 78 ? 1.959 -6.432 -5.931 1.00 83.50 78 ALA A CA 1
ATOM 636 C C . ALA A 1 78 ? 2.157 -7.328 -4.692 1.00 83.50 78 ALA A C 1
ATOM 638 O O . ALA A 1 78 ? 2.619 -6.855 -3.649 1.00 83.50 78 ALA A O 1
ATOM 639 N N . TYR A 1 79 ? 1.836 -8.623 -4.795 1.00 88.19 79 TYR A N 1
ATOM 640 C CA . TYR A 1 79 ? 2.069 -9.585 -3.712 1.00 88.19 79 TYR A CA 1
ATOM 641 C C . TYR A 1 79 ? 3.561 -9.872 -3.515 1.00 88.19 79 TYR A C 1
ATOM 643 O O . TYR A 1 79 ? 4.025 -9.846 -2.373 1.00 88.19 79 TYR A O 1
ATOM 651 N N . ASP A 1 80 ? 4.306 -10.077 -4.601 1.00 88.06 80 ASP A N 1
ATOM 652 C CA . ASP A 1 80 ? 5.754 -10.304 -4.572 1.00 88.06 80 ASP A CA 1
ATOM 653 C C . ASP A 1 80 ? 6.479 -9.093 -3.970 1.00 88.06 80 ASP A C 1
ATOM 655 O O . ASP A 1 80 ? 7.268 -9.241 -3.034 1.00 88.06 80 ASP A O 1
ATOM 659 N N . ALA A 1 81 ? 6.112 -7.878 -4.394 1.00 94.00 81 ALA A N 1
ATOM 660 C CA . ALA A 1 81 ? 6.590 -6.627 -3.813 1.00 94.00 81 ALA A CA 1
ATOM 661 C C . ALA A 1 81 ? 6.355 -6.574 -2.291 1.00 94.00 81 ALA A C 1
ATOM 663 O O . ALA A 1 81 ? 7.274 -6.308 -1.508 1.00 94.00 81 ALA A O 1
ATOM 664 N N . LEU A 1 82 ? 5.136 -6.882 -1.833 1.00 94.06 82 LEU A N 1
ATOM 665 C CA . LEU A 1 82 ? 4.833 -6.930 -0.402 1.00 94.06 82 LEU A CA 1
ATOM 666 C C . LEU A 1 82 ? 5.681 -7.981 0.334 1.00 94.06 82 LEU A C 1
ATOM 668 O O . LEU A 1 82 ? 6.111 -7.745 1.467 1.00 94.06 82 LEU A O 1
ATOM 672 N N . GLU A 1 83 ? 5.919 -9.143 -0.270 1.00 93.12 83 GLU A N 1
ATOM 673 C CA . GLU A 1 83 ? 6.729 -10.204 0.323 1.00 93.12 83 GLU A CA 1
ATOM 674 C C . GLU A 1 83 ? 8.207 -9.806 0.438 1.00 93.12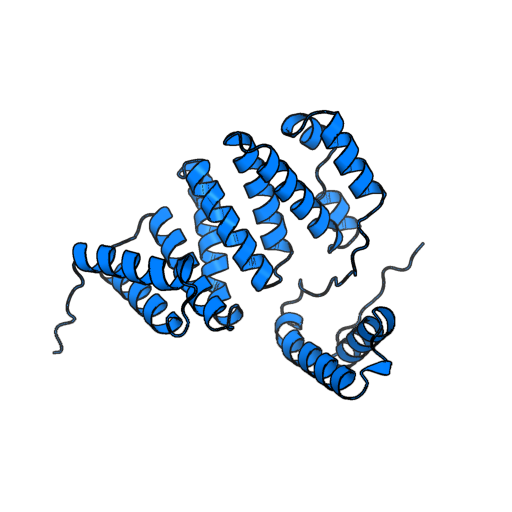 83 GLU A C 1
ATOM 676 O O . GLU A 1 83 ? 8.812 -10.006 1.499 1.00 93.12 83 GLU A O 1
ATOM 681 N N . VAL A 1 84 ? 8.775 -9.188 -0.602 1.00 93.25 84 VAL A N 1
ATOM 682 C CA . VAL A 1 84 ? 10.140 -8.643 -0.589 1.00 93.25 84 VAL A CA 1
ATOM 683 C C . VAL A 1 84 ? 10.292 -7.631 0.543 1.00 93.25 84 VAL A C 1
ATOM 685 O O . VAL A 1 84 ? 11.237 -7.738 1.336 1.00 93.25 84 VAL A O 1
ATOM 688 N N . LEU A 1 85 ? 9.334 -6.709 0.678 1.00 93.50 85 LEU A N 1
ATOM 689 C CA . LEU A 1 85 ? 9.338 -5.685 1.720 1.00 93.50 85 LEU A CA 1
ATOM 690 C C . LEU A 1 85 ? 9.234 -6.296 3.127 1.00 93.50 85 LEU A C 1
ATOM 692 O O . LEU A 1 85 ? 9.999 -5.930 4.020 1.00 93.50 85 LEU A O 1
ATOM 696 N N . LYS A 1 86 ? 8.356 -7.289 3.330 1.00 91.81 86 LYS A N 1
ATOM 697 C CA . LYS A 1 86 ? 8.229 -8.017 4.608 1.00 91.81 86 LYS A CA 1
ATOM 698 C C . LYS A 1 86 ? 9.532 -8.725 4.990 1.00 91.81 86 LYS A C 1
ATOM 700 O O . LYS A 1 86 ? 10.022 -8.548 6.110 1.00 91.81 86 LYS A O 1
ATOM 705 N N . LYS A 1 87 ? 10.111 -9.496 4.061 1.00 92.38 87 LYS A N 1
ATOM 706 C CA . LYS A 1 87 ? 11.339 -10.285 4.279 1.00 92.38 87 LYS A CA 1
ATOM 707 C C . LYS A 1 87 ? 12.556 -9.411 4.561 1.00 92.38 87 LYS A C 1
ATOM 709 O O . LYS A 1 87 ? 13.415 -9.796 5.352 1.00 92.38 87 LYS A O 1
ATOM 714 N N . ASN A 1 88 ? 12.620 -8.236 3.941 1.00 89.38 88 ASN A N 1
ATOM 715 C CA . ASN A 1 88 ? 13.785 -7.359 4.002 1.00 89.38 88 ASN A CA 1
ATOM 716 C C . ASN A 1 88 ? 13.547 -6.086 4.825 1.00 89.38 88 ASN A C 1
ATOM 718 O O . ASN A 1 88 ? 14.387 -5.198 4.808 1.00 89.38 88 ASN A O 1
ATOM 722 N N . SER A 1 89 ? 12.467 -6.012 5.608 1.00 80.12 89 SER A N 1
ATOM 723 C CA . SER A 1 89 ? 12.043 -4.828 6.383 1.00 80.12 89 SER A CA 1
ATOM 724 C C . SER A 1 89 ? 13.126 -4.157 7.242 1.00 80.12 89 SER A C 1
ATOM 726 O O . SER A 1 89 ? 13.058 -2.957 7.476 1.00 80.12 89 SER A O 1
ATOM 728 N N . LYS A 1 90 ? 14.143 -4.901 7.699 1.00 83.44 90 LYS A N 1
ATOM 729 C CA . LYS A 1 90 ? 15.282 -4.364 8.471 1.00 83.44 90 LYS A CA 1
ATOM 730 C C . LYS A 1 90 ? 16.403 -3.755 7.618 1.00 83.44 90 LYS A C 1
ATOM 732 O O . LYS A 1 90 ? 17.288 -3.117 8.176 1.00 83.44 90 LYS A O 1
ATOM 737 N N . ARG A 1 91 ? 16.420 -4.030 6.311 1.00 85.56 91 ARG A N 1
ATOM 738 C CA . ARG A 1 91 ? 17.434 -3.547 5.360 1.00 85.56 91 ARG A CA 1
ATOM 739 C C . ARG A 1 91 ? 17.060 -2.203 4.743 1.00 85.56 91 ARG A C 1
ATOM 741 O O . ARG A 1 91 ? 17.957 -1.453 4.387 1.00 85.56 91 ARG A O 1
ATOM 748 N N . PHE A 1 92 ? 15.767 -1.911 4.639 1.00 84.06 92 PHE A N 1
ATOM 749 C CA . PHE A 1 92 ? 15.285 -0.640 4.111 1.00 84.06 92 PHE A CA 1
ATOM 750 C C . PHE A 1 92 ? 15.462 0.482 5.127 1.00 84.06 92 PHE A C 1
ATOM 752 O O . PHE A 1 92 ? 15.192 0.305 6.321 1.00 84.06 92 PHE A O 1
ATOM 759 N N . LEU A 1 93 ? 15.831 1.665 4.637 1.00 89.00 93 LEU A N 1
ATOM 760 C CA . LEU A 1 93 ? 15.669 2.877 5.427 1.00 89.00 93 LEU A CA 1
ATOM 761 C C . LEU A 1 93 ? 14.167 3.131 5.666 1.00 89.00 93 LEU A C 1
ATOM 763 O O . LEU A 1 93 ? 13.350 2.824 4.791 1.00 89.00 93 LEU A O 1
ATOM 767 N N . PRO A 1 94 ? 13.766 3.684 6.828 1.00 90.00 94 PRO A N 1
ATOM 768 C CA . PRO A 1 94 ? 12.356 3.919 7.141 1.00 90.00 94 PRO A CA 1
ATOM 769 C C . PRO A 1 94 ? 11.601 4.703 6.060 1.00 90.00 94 PRO A C 1
ATOM 771 O O . PRO A 1 94 ? 10.463 4.365 5.745 1.00 90.00 94 PRO A O 1
ATOM 774 N N . GLU A 1 95 ? 12.237 5.706 5.459 1.00 91.56 95 GLU A N 1
ATOM 775 C CA . GLU A 1 95 ? 11.664 6.553 4.412 1.00 91.56 95 GLU A CA 1
ATOM 776 C C . GLU A 1 95 ? 11.452 5.795 3.090 1.00 91.56 95 GLU A C 1
ATOM 778 O O . GLU A 1 95 ? 10.438 5.989 2.412 1.00 91.56 95 GLU A O 1
ATOM 783 N N . GLU A 1 96 ? 12.379 4.905 2.732 1.00 90.75 96 GLU A N 1
ATOM 784 C CA . GLU A 1 96 ? 12.288 4.055 1.536 1.00 90.75 96 GLU A CA 1
ATOM 785 C C . GLU A 1 96 ? 11.187 3.004 1.700 1.00 90.75 96 GLU A C 1
ATOM 787 O O . GLU A 1 96 ? 10.346 2.811 0.815 1.00 90.75 96 GLU A O 1
ATOM 792 N N . ALA A 1 97 ? 11.149 2.366 2.874 1.00 92.56 97 ALA A N 1
ATOM 793 C CA . ALA A 1 97 ? 10.099 1.422 3.230 1.00 92.56 97 ALA A CA 1
ATOM 794 C C . ALA A 1 97 ? 8.729 2.105 3.240 1.00 92.56 97 ALA A C 1
ATOM 796 O O . ALA A 1 97 ? 7.774 1.558 2.692 1.00 92.56 97 ALA A O 1
ATOM 797 N N . LEU A 1 98 ? 8.630 3.309 3.818 1.00 94.81 98 LEU A N 1
ATOM 798 C CA . LEU A 1 98 ? 7.396 4.089 3.829 1.00 94.81 98 LEU A CA 1
ATOM 799 C C . LEU A 1 98 ? 6.908 4.359 2.406 1.00 94.81 98 LEU A C 1
ATOM 801 O O . LEU A 1 98 ? 5.775 4.016 2.093 1.00 94.81 98 LEU A O 1
ATOM 805 N N . SER A 1 99 ? 7.775 4.886 1.539 1.00 93.19 99 SER A N 1
ATOM 806 C CA . SER A 1 99 ? 7.428 5.180 0.139 1.00 93.19 99 SER A CA 1
ATOM 807 C C . SER A 1 99 ? 6.916 3.930 -0.592 1.00 93.19 99 SER A C 1
ATOM 809 O O . SER A 1 99 ? 5.962 3.987 -1.367 1.00 93.19 99 SER A O 1
ATOM 811 N N . SER A 1 100 ? 7.505 2.770 -0.300 1.00 95.06 100 SER A N 1
A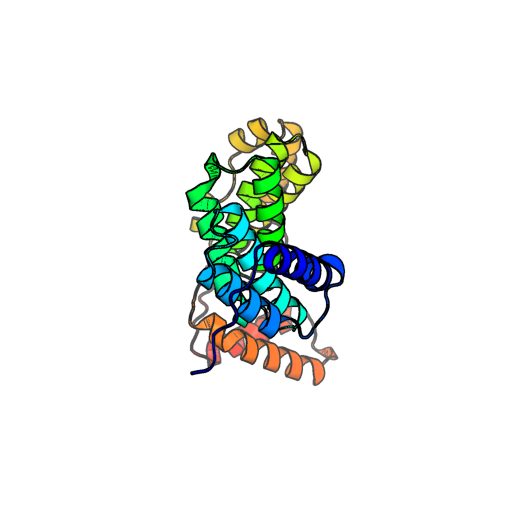TOM 812 C CA . SER A 1 100 ? 7.077 1.491 -0.874 1.00 95.06 100 SER A CA 1
ATOM 813 C C . SER A 1 100 ? 5.724 1.023 -0.336 1.00 95.06 100 SER A C 1
ATOM 815 O O . SER A 1 100 ? 4.879 0.561 -1.104 1.00 95.06 100 SER A O 1
ATOM 817 N N . TYR A 1 101 ? 5.476 1.173 0.969 1.00 96.56 101 TYR A N 1
ATOM 818 C CA . TYR A 1 101 ? 4.164 0.894 1.553 1.00 96.56 101 TYR A CA 1
ATOM 819 C C . TYR A 1 101 ? 3.083 1.839 1.013 1.00 96.56 101 TYR A C 1
ATOM 821 O O . TYR A 1 101 ? 1.960 1.398 0.801 1.00 96.56 101 TYR A O 1
ATOM 829 N N . GLU A 1 102 ? 3.394 3.103 0.729 1.00 95.25 102 GLU A N 1
ATOM 830 C CA . GLU A 1 102 ? 2.446 4.043 0.112 1.00 95.25 102 GLU A CA 1
ATOM 831 C C . GLU A 1 102 ? 2.019 3.584 -1.288 1.00 95.25 102 GLU A C 1
ATOM 833 O O . GLU A 1 102 ? 0.833 3.611 -1.622 1.00 95.25 102 GLU A O 1
ATOM 838 N N . LEU A 1 103 ? 2.965 3.084 -2.086 1.00 95.81 103 LEU A N 1
ATOM 839 C CA . LEU A 1 103 ? 2.676 2.494 -3.392 1.00 95.81 103 LEU A CA 1
ATOM 840 C C . LEU A 1 103 ? 1.867 1.195 -3.272 1.00 95.81 103 LEU A C 1
ATOM 842 O O . LEU A 1 103 ? 0.869 1.026 -3.972 1.00 95.81 103 LEU A O 1
ATOM 846 N N . LEU A 1 104 ? 2.234 0.304 -2.351 1.00 96.00 104 LEU A N 1
ATOM 847 C CA . LEU A 1 104 ? 1.474 -0.924 -2.095 1.00 96.00 104 LEU A CA 1
ATOM 848 C C . LEU A 1 104 ? 0.056 -0.635 -1.589 1.00 96.00 104 LEU A C 1
ATOM 850 O O . LEU A 1 104 ? -0.866 -1.385 -1.896 1.00 96.00 104 LEU A O 1
ATOM 854 N N . LEU A 1 105 ? -0.144 0.459 -0.850 1.00 94.56 105 LEU A N 1
ATOM 855 C CA . LEU A 1 105 ? -1.462 0.860 -0.367 1.00 94.56 105 LEU A CA 1
ATOM 856 C C . LEU A 1 105 ? -2.389 1.193 -1.537 1.00 94.56 105 LEU A C 1
ATOM 858 O O . LEU A 1 105 ? -3.556 0.809 -1.528 1.00 94.56 105 LEU A O 1
ATOM 862 N N . LEU A 1 106 ? -1.865 1.887 -2.551 1.00 91.69 106 LEU A N 1
ATOM 863 C CA . LEU A 1 106 ? -2.587 2.142 -3.796 1.00 91.69 106 LEU A CA 1
ATOM 864 C C . LEU A 1 106 ? -2.855 0.834 -4.544 1.00 91.69 106 LEU A C 1
ATOM 866 O O . LEU A 1 106 ? -3.989 0.596 -4.949 1.00 91.69 106 LEU A O 1
ATOM 870 N N . ALA A 1 107 ? -1.849 -0.035 -4.658 1.00 86.56 107 ALA A N 1
ATOM 871 C CA . ALA A 1 107 ? -1.978 -1.297 -5.378 1.00 86.56 107 ALA A CA 1
ATOM 872 C C . ALA A 1 107 ? -3.062 -2.211 -4.788 1.00 86.56 107 ALA A C 1
ATOM 874 O O . ALA A 1 107 ? -3.955 -2.657 -5.506 1.00 86.56 107 ALA A O 1
ATOM 875 N N . PHE A 1 108 ? -3.044 -2.449 -3.474 1.00 87.38 108 PHE A N 1
ATOM 876 C CA . PHE A 1 108 ? -4.055 -3.294 -2.834 1.00 87.38 108 PHE A CA 1
ATOM 877 C C . PHE A 1 108 ? -5.432 -2.636 -2.772 1.00 87.38 108 PHE A C 1
ATOM 879 O O . PHE A 1 108 ? -6.430 -3.344 -2.833 1.00 87.38 108 PHE A O 1
ATOM 886 N N . SER A 1 109 ? -5.4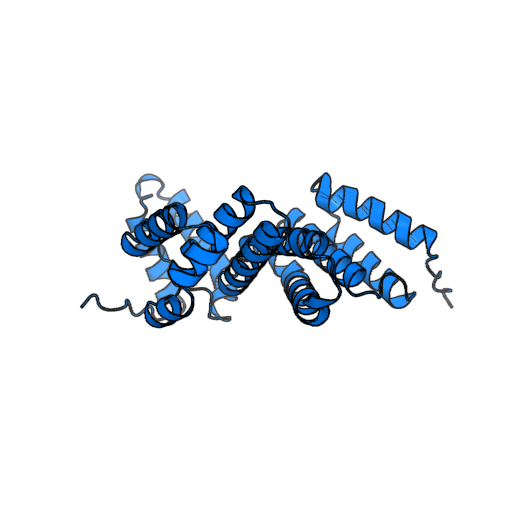98 -1.302 -2.746 1.00 83.56 109 SER A N 1
ATOM 887 C CA . SER A 1 109 ? -6.763 -0.583 -2.899 1.00 83.56 109 SER A CA 1
ATOM 888 C C . SER A 1 109 ? -7.377 -0.777 -4.287 1.00 83.56 109 SER A C 1
ATOM 890 O O . SER A 1 109 ? -8.594 -0.877 -4.388 1.00 83.56 109 SER A O 1
ATOM 892 N N . GLU A 1 110 ? -6.569 -0.815 -5.350 1.00 81.75 110 GLU A N 1
ATOM 893 C CA . GLU A 1 110 ? -7.039 -1.062 -6.723 1.00 81.75 110 GLU A CA 1
ATOM 894 C C . GLU A 1 110 ? -7.385 -2.530 -6.984 1.00 81.75 110 GLU A C 1
ATOM 896 O O . GLU A 1 110 ? -8.217 -2.826 -7.838 1.00 81.75 110 GLU A O 1
ATOM 901 N N . LEU A 1 111 ? -6.745 -3.447 -6.258 1.00 77.69 111 LEU A N 1
ATOM 902 C CA . LEU A 1 111 ? -7.074 -4.874 -6.263 1.00 77.69 111 LEU A CA 1
ATOM 903 C C . LEU A 1 111 ? -8.265 -5.220 -5.365 1.00 77.69 111 LEU A C 1
ATOM 905 O O . LEU A 1 111 ? -8.710 -6.366 -5.392 1.00 77.69 111 LEU A O 1
ATOM 909 N N . GLU A 1 112 ? -8.731 -4.258 -4.565 1.00 79.81 112 GLU A N 1
ATOM 910 C CA . GLU A 1 112 ? -9.747 -4.443 -3.526 1.00 79.81 112 GLU A CA 1
ATOM 911 C C . GLU A 1 112 ? -9.338 -5.509 -2.478 1.00 79.81 112 GLU A C 1
ATOM 913 O O . GLU A 1 112 ? -10.158 -6.070 -1.764 1.00 79.81 112 GLU A O 1
ATOM 918 N N . ASP A 1 113 ? -8.035 -5.764 -2.293 1.00 78.81 113 ASP A N 1
ATOM 919 C CA . ASP A 1 113 ? -7.549 -6.680 -1.253 1.00 78.81 113 ASP A CA 1
ATOM 920 C C . ASP A 1 113 ? -7.450 -5.964 0.096 1.00 78.81 113 ASP A C 1
ATOM 922 O O . ASP A 1 113 ? -6.394 -5.493 0.528 1.00 78.81 113 ASP A O 1
ATOM 926 N N . VAL A 1 114 ? -8.576 -5.943 0.801 1.00 81.38 114 VAL A N 1
ATOM 927 C CA . VAL A 1 114 ? -8.723 -5.310 2.115 1.00 81.38 114 VAL A CA 1
ATOM 928 C C . VAL A 1 114 ? -7.712 -5.830 3.143 1.00 81.38 114 VAL A C 1
ATOM 930 O O . VAL A 1 114 ? -7.264 -5.075 4.009 1.00 81.38 114 VAL A O 1
ATOM 933 N N . ARG A 1 115 ? -7.341 -7.115 3.095 1.00 86.50 115 ARG A N 1
ATOM 934 C CA . ARG A 1 115 ? -6.460 -7.723 4.104 1.00 86.50 115 ARG A CA 1
ATOM 935 C C . ARG A 1 115 ? -5.039 -7.208 3.968 1.00 86.50 115 ARG A C 1
ATOM 937 O O . ARG A 1 115 ? -4.439 -6.820 4.980 1.00 86.50 115 ARG A O 1
ATOM 944 N N . ASN A 1 116 ? -4.521 -7.183 2.744 1.00 89.06 116 ASN A N 1
ATOM 945 C CA . ASN A 1 116 ? -3.199 -6.635 2.482 1.00 89.06 116 ASN A CA 1
ATOM 946 C C . ASN A 1 116 ? -3.194 -5.107 2.506 1.00 89.06 116 ASN A C 1
ATOM 948 O O . ASN A 1 116 ? -2.261 -4.540 3.068 1.00 89.06 116 ASN A O 1
ATOM 952 N N . GLU A 1 117 ? -4.250 -4.437 2.042 1.00 91.44 117 GLU A N 1
ATOM 953 C CA . GLU A 1 117 ? -4.393 -2.982 2.169 1.00 91.44 117 GLU A CA 1
ATOM 954 C C . GLU A 1 117 ? -4.331 -2.547 3.640 1.00 91.44 117 GLU A C 1
ATOM 956 O O . GLU A 1 117 ? -3.577 -1.640 3.992 1.00 91.44 117 GLU A O 1
ATOM 961 N N . ARG A 1 118 ? -5.056 -3.240 4.529 1.00 94.12 118 ARG A N 1
ATOM 962 C CA . ARG A 1 118 ? -5.034 -2.990 5.978 1.00 94.12 118 ARG A CA 1
ATOM 963 C C . ARG A 1 118 ? -3.637 -3.193 6.555 1.00 94.12 118 ARG A C 1
ATOM 965 O O . ARG A 1 118 ? -3.132 -2.326 7.262 1.00 94.12 118 ARG A O 1
ATOM 972 N N . PHE A 1 119 ? -3.012 -4.331 6.246 1.00 94.50 119 PHE A N 1
ATOM 973 C CA . PHE A 1 119 ? -1.651 -4.628 6.699 1.00 94.50 119 PHE A CA 1
ATOM 974 C C . PHE A 1 119 ? -0.666 -3.534 6.263 1.00 94.50 119 PHE A C 1
ATOM 976 O O . PHE A 1 119 ? 0.168 -3.087 7.049 1.00 94.50 119 PHE A O 1
ATOM 983 N N . VAL A 1 120 ? -0.771 -3.085 5.015 1.00 96.56 120 VAL A N 1
ATOM 984 C CA . VAL A 1 120 ? 0.072 -2.027 4.466 1.00 96.56 120 VAL A CA 1
ATOM 985 C C . VAL A 1 120 ? -0.212 -0.684 5.142 1.00 96.56 120 VAL A C 1
ATOM 987 O O . VAL A 1 120 ? 0.735 -0.010 5.535 1.00 96.56 120 VAL A O 1
ATOM 990 N N . ALA A 1 121 ? -1.478 -0.318 5.362 1.00 96.44 121 ALA A N 1
ATOM 991 C CA . ALA A 1 121 ? -1.860 0.914 6.057 1.00 96.44 121 ALA A CA 1
ATOM 992 C C . ALA A 1 121 ? -1.331 0.961 7.502 1.00 96.44 121 ALA A C 1
ATOM 994 O O . ALA A 1 121 ? -0.837 1.993 7.954 1.00 96.44 121 ALA A O 1
ATOM 995 N N . GLU A 1 122 ? -1.387 -0.162 8.220 1.00 96.25 122 GLU A N 1
ATOM 996 C CA . GLU A 1 122 ? -0.831 -0.298 9.569 1.00 96.25 122 GLU A CA 1
ATOM 997 C C . GLU A 1 122 ? 0.686 -0.028 9.586 1.00 96.25 122 GLU A C 1
ATOM 999 O O . GLU A 1 122 ? 1.172 0.787 10.376 1.00 96.25 122 GLU A O 1
ATOM 1004 N N . ASN A 1 123 ? 1.433 -0.646 8.666 1.00 96.06 123 ASN A N 1
ATOM 1005 C CA . ASN A 1 123 ? 2.885 -0.468 8.570 1.00 96.06 123 ASN A CA 1
ATOM 1006 C C . ASN A 1 123 ? 3.278 0.933 8.074 1.00 96.06 123 ASN A C 1
ATOM 1008 O O . ASN A 1 123 ? 4.200 1.538 8.626 1.00 96.06 123 ASN A O 1
ATOM 1012 N N . ALA A 1 124 ? 2.562 1.476 7.085 1.00 96.88 124 ALA A N 1
ATOM 1013 C CA . ALA A 1 124 ? 2.751 2.842 6.603 1.00 96.88 124 ALA A CA 1
ATOM 1014 C C . ALA A 1 124 ? 2.535 3.853 7.737 1.00 96.88 124 ALA A C 1
ATOM 1016 O O . ALA A 1 124 ? 3.336 4.769 7.914 1.00 96.88 124 ALA A O 1
ATOM 1017 N N . SER A 1 125 ? 1.502 3.653 8.566 1.00 97.06 125 SER A N 1
ATOM 1018 C CA . SER A 1 125 ? 1.244 4.493 9.736 1.00 97.06 125 SER A CA 1
ATOM 1019 C C . SER A 1 125 ? 2.417 4.483 10.712 1.00 97.06 125 SER A C 1
ATOM 1021 O O . SER A 1 125 ? 2.903 5.550 11.100 1.00 97.06 125 SER A O 1
ATOM 1023 N N . PHE A 1 126 ? 2.895 3.295 11.089 1.00 95.25 126 PHE A N 1
ATOM 1024 C CA . PHE A 1 126 ? 4.026 3.158 12.002 1.00 95.25 126 PHE A CA 1
ATOM 1025 C C . PHE A 1 126 ? 5.289 3.835 11.453 1.00 95.25 126 PHE A C 1
ATOM 1027 O O . PHE A 1 126 ? 5.930 4.614 12.161 1.00 95.25 126 PHE A O 1
ATOM 1034 N N . LEU A 1 127 ? 5.637 3.596 10.186 1.00 95.50 127 LEU A N 1
ATOM 1035 C CA . LEU A 1 127 ? 6.828 4.186 9.571 1.00 95.50 127 LEU A CA 1
ATOM 1036 C C . LEU A 1 127 ? 6.709 5.701 9.397 1.00 95.50 127 LEU A C 1
ATOM 1038 O O . LEU A 1 127 ? 7.650 6.414 9.733 1.00 95.50 127 LEU A O 1
ATOM 1042 N N . ALA A 1 128 ? 5.550 6.217 8.986 1.00 96.69 128 ALA A N 1
ATOM 1043 C CA . ALA A 1 128 ? 5.313 7.656 8.901 1.00 96.69 128 ALA A CA 1
ATOM 1044 C C . ALA A 1 128 ? 5.534 8.348 10.255 1.00 96.69 128 ALA A C 1
ATOM 1046 O O . ALA A 1 128 ? 6.182 9.394 10.315 1.00 96.69 128 ALA A O 1
ATOM 1047 N N . PHE A 1 129 ? 5.103 7.729 11.361 1.00 95.62 129 PHE A N 1
ATOM 1048 C CA . PHE A 1 129 ? 5.388 8.245 12.701 1.00 95.62 129 PHE A CA 1
ATOM 1049 C C . PHE A 1 129 ? 6.893 8.269 12.997 1.00 95.62 129 PHE A C 1
ATOM 1051 O O . PHE A 1 129 ? 7.410 9.273 13.490 1.00 95.62 129 PHE A O 1
ATOM 1058 N N . ARG A 1 130 ? 7.609 7.186 12.665 1.00 93.81 130 ARG A N 1
ATOM 1059 C CA . ARG A 1 130 ? 9.067 7.071 12.849 1.00 93.81 130 ARG A CA 1
ATOM 1060 C C . ARG A 1 130 ? 9.852 8.095 12.028 1.00 93.81 130 ARG A C 1
ATOM 1062 O O . ARG A 1 130 ? 10.853 8.599 12.526 1.00 93.81 130 ARG A O 1
ATOM 1069 N N . CYS A 1 131 ? 9.373 8.432 10.835 1.00 94.88 131 CYS A N 1
ATOM 1070 C CA . CYS A 1 131 ? 9.933 9.466 9.962 1.00 94.88 131 CYS A CA 1
ATOM 1071 C C . CYS A 1 131 ? 9.500 10.895 10.349 1.00 94.88 131 CYS A C 1
ATOM 1073 O O . CYS A 1 131 ? 9.815 11.847 9.641 1.00 94.88 131 CYS A O 1
ATOM 1075 N N . GLY A 1 132 ? 8.737 11.075 11.435 1.00 94.19 132 GLY A N 1
ATOM 1076 C CA . GLY A 1 132 ? 8.259 12.388 11.880 1.00 94.19 132 GLY A CA 1
ATOM 1077 C C . GLY A 1 132 ? 7.080 12.962 11.081 1.00 94.19 132 GLY A C 1
ATOM 1078 O O . GLY A 1 132 ? 6.652 14.078 11.367 1.00 94.19 132 GLY A O 1
ATOM 1079 N N . LYS A 1 133 ? 6.507 12.205 10.138 1.00 94.69 133 LYS A N 1
ATOM 1080 C CA . LYS A 1 133 ? 5.319 12.568 9.347 1.00 94.69 133 LYS A CA 1
ATOM 1081 C C . LYS A 1 133 ? 4.036 12.236 10.121 1.00 94.69 133 LYS A C 1
ATOM 1083 O O . LYS A 1 133 ? 3.372 11.225 9.881 1.00 94.69 133 LYS A O 1
ATOM 1088 N N . ARG A 1 134 ? 3.720 13.051 11.131 1.00 93.50 134 ARG A N 1
ATOM 1089 C CA . ARG A 1 134 ? 2.643 12.762 12.099 1.00 93.50 134 ARG A CA 1
ATOM 1090 C C . ARG A 1 134 ? 1.252 12.765 11.470 1.00 93.50 134 ARG A C 1
ATOM 1092 O O . ARG A 1 134 ? 0.435 11.916 11.819 1.00 93.50 134 ARG A O 1
ATOM 1099 N N . GLU A 1 135 ? 0.990 13.693 10.558 1.00 91.56 135 GLU A N 1
ATOM 1100 C CA . GLU A 1 135 ? -0.283 13.811 9.849 1.00 91.56 135 GLU A CA 1
ATOM 1101 C C . GLU A 1 135 ? -0.533 12.587 8.960 1.00 91.56 135 GLU A C 1
ATOM 1103 O O . GLU A 1 135 ? -1.580 11.953 9.079 1.00 91.56 135 GLU A O 1
ATOM 1108 N N . ASP A 1 136 ? 0.451 12.190 8.152 1.00 92.25 136 ASP A N 1
ATOM 1109 C CA . ASP A 1 136 ? 0.355 11.004 7.291 1.00 92.25 136 ASP A CA 1
ATOM 1110 C C . ASP A 1 136 ? 0.161 9.738 8.130 1.00 92.25 136 ASP A C 1
ATOM 1112 O O . ASP A 1 136 ? -0.709 8.913 7.850 1.00 92.25 136 ASP A O 1
ATOM 1116 N N . SER A 1 137 ? 0.907 9.621 9.234 1.00 95.25 137 SER A N 1
ATOM 1117 C CA . SER A 1 137 ? 0.755 8.510 10.173 1.00 95.25 137 SER A CA 1
ATOM 1118 C C . SER A 1 137 ? -0.672 8.389 10.710 1.00 95.25 137 SER A C 1
ATOM 1120 O O . SER A 1 137 ? -1.220 7.282 10.772 1.00 95.25 137 SER A O 1
ATOM 1122 N N . TYR A 1 138 ? -1.281 9.523 11.070 1.00 91.56 138 TYR A N 1
ATOM 1123 C CA . TYR A 1 138 ? -2.661 9.585 11.538 1.00 91.56 138 TYR A CA 1
ATOM 1124 C C . TYR A 1 138 ? -3.637 9.138 10.446 1.00 91.56 138 TYR A C 1
ATOM 1126 O O . TYR A 1 138 ? -4.515 8.315 10.708 1.00 91.56 138 TYR A O 1
ATOM 1134 N N . LEU A 1 139 ? -3.462 9.629 9.216 1.00 91.19 139 LEU A N 1
ATOM 1135 C CA . LEU A 1 139 ? -4.309 9.273 8.076 1.00 91.19 139 LEU A CA 1
ATOM 1136 C C . LEU A 1 139 ? -4.239 7.776 7.758 1.00 91.19 139 LEU A C 1
ATOM 1138 O O . LEU A 1 139 ? -5.280 7.135 7.596 1.00 91.19 139 LEU A O 1
ATOM 1142 N N . TYR A 1 140 ? -3.039 7.194 7.739 1.00 94.00 140 TYR A N 1
ATOM 1143 C CA . TYR A 1 140 ? -2.865 5.758 7.524 1.00 94.00 140 TYR A CA 1
ATOM 1144 C C . TYR A 1 140 ? -3.479 4.924 8.651 1.00 94.00 140 TYR A C 1
ATOM 1146 O O . TYR A 1 140 ? -4.118 3.909 8.372 1.00 94.00 140 TYR A O 1
ATOM 1154 N N . MET A 1 141 ? -3.384 5.368 9.911 1.00 94.69 141 MET A N 1
ATOM 1155 C CA . MET A 1 141 ? -4.045 4.676 11.023 1.00 94.69 141 MET A CA 1
ATOM 1156 C C . MET A 1 141 ? -5.570 4.747 10.911 1.00 94.69 141 MET A C 1
ATOM 1158 O O . MET A 1 141 ? -6.248 3.740 11.097 1.00 94.69 141 MET A O 1
ATOM 1162 N N . MET A 1 142 ? -6.125 5.908 10.560 1.00 88.75 142 MET A N 1
ATOM 1163 C CA . MET A 1 142 ? -7.566 6.047 10.333 1.00 88.75 142 MET A CA 1
ATOM 1164 C C . MET A 1 142 ? -8.047 5.163 9.179 1.00 88.75 142 MET A C 1
ATOM 1166 O O . MET A 1 142 ? -9.108 4.545 9.282 1.00 88.75 142 MET A O 1
ATOM 1170 N N . ARG A 1 143 ? -7.250 5.038 8.108 1.00 88.88 143 ARG A N 1
ATOM 1171 C CA . ARG A 1 143 ? -7.522 4.103 7.010 1.00 88.88 143 ARG A CA 1
ATOM 1172 C C . ARG A 1 143 ? -7.486 2.651 7.488 1.00 88.88 143 ARG A C 1
ATOM 1174 O O . ARG A 1 143 ? -8.439 1.929 7.222 1.00 88.88 143 ARG A O 1
ATOM 1181 N N . ASN A 1 144 ? -6.458 2.245 8.236 1.00 92.12 144 ASN A N 1
ATOM 1182 C CA . ASN A 1 144 ? -6.365 0.913 8.847 1.00 92.12 144 ASN A CA 1
ATOM 1183 C C . ASN A 1 144 ? -7.609 0.597 9.696 1.00 92.12 144 ASN A C 1
ATOM 1185 O O . ASN A 1 144 ? -8.284 -0.403 9.461 1.00 92.12 144 ASN A O 1
ATOM 1189 N N . ILE A 1 145 ? -7.970 1.497 10.618 1.00 88.62 145 ILE A N 1
ATOM 1190 C CA . ILE A 1 145 ? -9.160 1.353 11.464 1.00 88.62 145 ILE A CA 1
ATOM 1191 C C . ILE A 1 145 ? -10.416 1.191 10.604 1.00 88.62 145 ILE A C 1
ATOM 1193 O O . ILE A 1 145 ? -11.201 0.285 10.860 1.00 88.62 145 ILE A O 1
ATOM 1197 N N . SER A 1 146 ? -10.598 2.028 9.579 1.00 84.56 146 SER A N 1
ATOM 1198 C CA . SER A 1 146 ? -11.734 1.933 8.653 1.00 84.56 146 SER A CA 1
ATOM 1199 C C . SER A 1 146 ? -11.786 0.576 7.938 1.00 84.56 146 SER A C 1
ATOM 1201 O O . SER A 1 146 ? -12.838 -0.058 7.881 1.00 84.56 146 SER A O 1
ATOM 1203 N N . LEU A 1 147 ? -10.645 0.066 7.465 1.00 83.25 147 LEU A N 1
ATOM 1204 C CA . LEU A 1 147 ? -10.559 -1.244 6.812 1.00 83.25 147 LEU A CA 1
ATOM 1205 C C . LEU A 1 147 ? -10.906 -2.394 7.768 1.00 83.25 147 LEU A C 1
ATOM 1207 O O . LEU A 1 147 ? -11.574 -3.338 7.349 1.00 83.25 147 LEU A O 1
ATOM 1211 N N . CYS A 1 148 ? -10.555 -2.303 9.058 1.00 85.12 148 CYS A N 1
ATOM 1212 C CA . CYS A 1 148 ? -10.910 -3.314 10.066 1.00 85.12 148 CYS A CA 1
ATOM 1213 C C . CYS A 1 148 ? -12.427 -3.555 10.176 1.00 85.12 148 CYS A C 1
ATOM 1215 O O . CYS A 1 148 ? -12.872 -4.644 10.544 1.00 85.12 148 CYS A O 1
ATOM 1217 N N . PHE A 1 149 ? -13.252 -2.572 9.824 1.00 79.56 149 PHE A N 1
ATOM 1218 C CA . PHE A 1 149 ? -14.702 -2.735 9.846 1.00 79.56 149 PHE A CA 1
ATOM 1219 C C . PHE A 1 149 ? -15.266 -3.547 8.676 1.00 79.56 149 PHE A C 1
ATOM 1221 O O . PHE A 1 149 ? -16.417 -3.971 8.755 1.00 79.56 149 PHE A O 1
ATOM 1228 N N . ARG A 1 150 ? -14.471 -3.839 7.641 1.00 76.81 150 ARG A N 1
ATOM 1229 C CA . ARG A 1 150 ? -14.863 -4.755 6.559 1.00 76.81 150 ARG A CA 1
ATOM 1230 C C . ARG A 1 150 ? -14.758 -6.239 6.950 1.00 76.81 150 ARG A C 1
ATOM 1232 O O . ARG A 1 150 ? -15.273 -7.089 6.233 1.00 76.81 150 ARG A O 1
ATOM 1239 N N . PHE A 1 151 ? -14.131 -6.557 8.084 1.00 77.12 151 PHE A N 1
ATOM 1240 C CA . PHE A 1 151 ? -14.010 -7.925 8.606 1.00 77.12 151 PHE A CA 1
ATOM 1241 C C . PHE A 1 151 ? -15.181 -8.293 9.532 1.00 77.12 151 PHE A C 1
ATOM 1243 O O . PHE A 1 151 ? -15.934 -7.416 9.969 1.00 77.12 151 PHE A O 1
ATOM 1250 N N . SER A 1 152 ? -15.340 -9.586 9.845 1.00 76.88 152 SER A N 1
ATOM 1251 C CA . SER A 1 152 ? -16.271 -10.066 10.886 1.00 76.88 152 SER A CA 1
ATOM 1252 C C . SER A 1 152 ? -15.959 -9.434 12.243 1.00 76.88 152 SER A C 1
ATOM 1254 O O . SER A 1 152 ? -14.831 -9.002 12.472 1.00 76.88 152 SER A O 1
ATOM 1256 N N . GLU A 1 153 ? -16.925 -9.402 13.157 1.00 75.31 153 GLU A N 1
ATOM 1257 C CA . GLU A 1 153 ? -16.750 -8.795 14.481 1.00 75.31 153 GLU A CA 1
ATOM 1258 C C . GLU A 1 153 ? -15.617 -9.451 15.285 1.00 75.31 153 GLU A C 1
ATOM 1260 O O . GLU A 1 153 ? -14.783 -8.744 15.853 1.00 75.31 153 GLU A O 1
ATOM 1265 N N . GLU A 1 154 ? -15.529 -10.783 15.255 1.00 79.56 154 GLU A N 1
ATOM 1266 C CA . GLU A 1 154 ? -14.495 -11.553 15.950 1.00 79.56 154 GLU A CA 1
ATOM 1267 C C . GLU A 1 154 ? -13.100 -11.204 15.426 1.00 79.56 154 GLU A C 1
ATOM 1269 O O . GLU A 1 154 ? -12.182 -10.899 16.188 1.00 79.56 154 GLU A O 1
ATOM 1274 N N . GLU A 1 155 ? -12.949 -11.201 14.101 1.00 79.25 155 GLU A N 1
ATOM 1275 C CA . GLU A 1 155 ? -11.696 -10.829 13.452 1.00 79.25 155 GLU A CA 1
ATOM 1276 C C . GLU A 1 155 ? -11.354 -9.354 13.713 1.00 79.25 155 GLU A C 1
ATOM 1278 O O . GLU A 1 155 ? -10.248 -9.046 14.151 1.00 79.25 155 GLU A O 1
ATOM 1283 N N . ARG A 1 156 ? -12.309 -8.435 13.551 1.00 83.62 156 ARG A N 1
ATOM 1284 C CA . ARG A 1 156 ? -12.127 -6.999 13.808 1.00 83.62 156 ARG A CA 1
ATOM 1285 C C . ARG A 1 156 ? -11.608 -6.722 15.214 1.00 83.62 156 ARG A C 1
ATOM 1287 O O . ARG A 1 156 ? -10.709 -5.896 15.360 1.00 83.62 156 ARG A O 1
ATOM 1294 N N . ALA A 1 157 ? -12.152 -7.388 16.231 1.00 83.62 157 ALA A N 1
ATOM 1295 C CA . ALA A 1 157 ? -11.720 -7.210 17.614 1.00 83.62 157 ALA A CA 1
ATOM 1296 C C . ALA A 1 157 ? -10.227 -7.530 17.801 1.00 83.62 157 ALA A C 1
ATOM 1298 O O . ALA A 1 157 ? -9.563 -6.887 18.611 1.00 83.62 157 ALA A O 1
ATOM 1299 N N . SER A 1 158 ? -9.690 -8.474 17.020 1.00 88.62 158 SER A N 1
ATOM 1300 C CA . SER A 1 158 ? -8.264 -8.817 17.035 1.00 88.62 158 SER A CA 1
ATOM 1301 C C . SER A 1 158 ? -7.379 -7.880 16.201 1.00 88.62 158 SER A C 1
ATOM 1303 O O . SER A 1 158 ? -6.185 -7.778 16.470 1.00 88.62 158 SER A O 1
ATOM 1305 N N . LEU A 1 159 ? -7.943 -7.200 15.194 1.00 90.12 159 LEU A N 1
ATOM 1306 C CA . LEU A 1 159 ? -7.196 -6.353 14.253 1.00 90.12 159 LEU A CA 1
ATOM 1307 C C . LEU A 1 159 ? -7.192 -4.866 14.627 1.00 90.12 159 LEU A C 1
ATOM 1309 O O . LEU A 1 159 ? -6.351 -4.116 14.131 1.00 90.12 159 LEU A O 1
ATOM 1313 N N . LEU A 1 160 ? -8.149 -4.407 15.436 1.00 92.44 160 LEU A N 1
ATOM 1314 C CA . LEU A 1 160 ? -8.214 -3.010 15.856 1.00 92.44 160 LEU A CA 1
ATOM 1315 C C . LEU A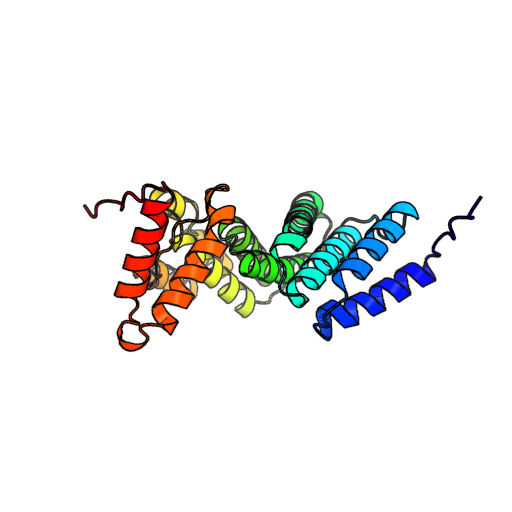 1 160 ? -7.053 -2.658 16.801 1.00 92.44 160 LEU A C 1
ATOM 1317 O O . LEU A 1 160 ? -6.754 -3.419 17.724 1.00 92.44 160 LEU A O 1
ATOM 1321 N N . PRO A 1 161 ? -6.429 -1.477 16.636 1.00 91.88 161 PRO A N 1
ATOM 1322 C CA . PRO A 1 161 ? -5.425 -1.009 17.580 1.00 91.88 161 PRO A CA 1
ATOM 1323 C C . PRO A 1 161 ? -6.069 -0.740 18.948 1.00 91.88 161 PRO A C 1
ATOM 1325 O O . PRO A 1 161 ? -7.152 -0.157 19.039 1.00 91.88 161 PRO A O 1
ATOM 1328 N N . ASN A 1 162 ? -5.388 -1.139 20.024 1.00 92.94 162 ASN A N 1
ATOM 1329 C CA . ASN A 1 162 ? -5.821 -0.823 21.385 1.00 92.94 162 ASN A CA 1
ATOM 1330 C C . ASN A 1 162 ? -5.475 0.628 21.767 1.00 92.94 162 ASN A C 1
ATOM 1332 O O . ASN A 1 162 ? -4.683 1.307 21.107 1.00 92.94 162 ASN A O 1
ATOM 1336 N N . TYR A 1 163 ? -6.083 1.114 22.850 1.00 93.38 163 TYR A N 1
ATOM 1337 C CA . TYR A 1 163 ? -5.925 2.500 23.282 1.00 93.38 163 TYR A CA 1
ATOM 1338 C C . TYR A 1 163 ? -4.475 2.832 23.652 1.00 93.38 163 TYR A C 1
ATOM 1340 O O . TYR A 1 163 ? -3.990 3.907 23.307 1.00 93.38 163 TYR A O 1
ATOM 1348 N N . GLU A 1 164 ? -3.764 1.916 24.306 1.00 94.75 164 GLU A N 1
ATOM 1349 C CA . GLU A 1 164 ? -2.370 2.087 24.708 1.00 94.75 164 GLU A CA 1
ATOM 1350 C C . GLU A 1 164 ? -1.457 2.310 23.495 1.00 94.75 164 GLU A C 1
ATOM 1352 O O . GLU A 1 164 ? -0.685 3.271 23.481 1.00 94.75 164 GLU A O 1
ATOM 1357 N N . THR A 1 165 ? -1.597 1.494 22.447 1.00 92.69 165 THR A N 1
ATOM 1358 C CA . THR A 1 165 ? -0.875 1.641 21.177 1.00 92.69 165 THR A CA 1
ATOM 1359 C C . THR A 1 165 ? -1.149 3.004 20.549 1.00 92.69 165 THR A C 1
ATOM 1361 O O . THR A 1 165 ? -0.218 3.707 20.153 1.00 92.69 165 THR A O 1
ATOM 1364 N N . LEU A 1 166 ? -2.416 3.430 20.518 1.00 95.38 166 LEU A N 1
ATOM 1365 C CA . LEU A 1 166 ? -2.787 4.730 19.962 1.00 95.38 166 LEU A CA 1
ATOM 1366 C C . LEU A 1 166 ? -2.228 5.901 20.781 1.00 95.38 166 LEU A C 1
ATOM 1368 O O . LEU A 1 166 ? -1.799 6.900 20.205 1.00 95.38 166 LEU A O 1
ATOM 1372 N N . VAL A 1 167 ? -2.194 5.797 22.113 1.00 95.56 167 VAL A N 1
ATOM 1373 C CA . VAL A 1 167 ? -1.613 6.829 22.986 1.00 95.56 167 VAL A CA 1
ATOM 1374 C C . VAL A 1 167 ? -0.105 6.930 22.784 1.00 95.56 167 VAL A C 1
ATOM 1376 O O . VAL A 1 167 ? 0.415 8.044 22.731 1.00 95.56 167 VAL A O 1
ATOM 1379 N N . LEU A 1 168 ? 0.592 5.798 22.660 1.00 93.56 168 LEU A N 1
ATOM 1380 C CA . LEU A 1 168 ? 2.037 5.775 22.431 1.00 93.56 168 LEU A CA 1
ATOM 1381 C C . LEU A 1 168 ? 2.415 6.436 21.101 1.00 93.56 168 LEU A C 1
ATOM 1383 O O . LEU A 1 168 ? 3.420 7.142 21.039 1.00 93.56 168 LEU A O 1
ATOM 1387 N N . GLN A 1 169 ? 1.608 6.234 20.059 1.00 92.88 169 GLN A N 1
ATOM 1388 C CA . GLN A 1 169 ? 1.898 6.754 18.724 1.00 92.88 169 GLN A CA 1
ATOM 1389 C C . GLN A 1 169 ? 1.365 8.180 18.495 1.00 92.88 169 GLN A C 1
ATOM 1391 O O . GLN A 1 169 ? 2.044 9.000 17.887 1.00 92.88 169 GLN A O 1
ATOM 1396 N N . PHE A 1 170 ? 0.173 8.522 18.990 1.00 94.56 170 PHE A N 1
ATOM 1397 C CA . PHE A 1 170 ? -0.505 9.785 18.648 1.00 94.56 170 PHE A CA 1
ATOM 1398 C C . PHE A 1 170 ? -0.804 10.690 19.849 1.00 94.56 170 PHE A C 1
ATOM 1400 O O . PHE A 1 170 ? -1.254 11.825 19.678 1.00 94.56 170 PHE A O 1
ATOM 1407 N N . GLY A 1 171 ? -0.561 10.216 21.071 1.00 94.31 171 GLY A N 1
ATOM 1408 C CA . GLY A 1 171 ? -0.941 10.908 22.297 1.00 94.31 171 GLY A CA 1
ATOM 1409 C C . GLY A 1 171 ? -2.423 10.747 22.655 1.00 94.31 171 GLY A C 1
ATOM 1410 O O . GLY A 1 171 ? -3.247 10.256 21.883 1.00 94.31 171 GLY A O 1
ATOM 1411 N N . LYS A 1 172 ? -2.774 11.173 23.875 1.00 95.19 172 LYS A N 1
ATOM 1412 C CA . LYS A 1 172 ? -4.091 10.916 24.488 1.00 95.19 172 LYS A CA 1
ATOM 1413 C C . LYS A 1 172 ? -5.266 11.481 23.695 1.00 95.19 172 LYS A C 1
ATOM 1415 O O . LYS A 1 172 ? -6.270 10.795 23.535 1.00 95.19 172 LYS A O 1
ATOM 1420 N N . GLU A 1 173 ? -5.160 12.714 23.213 1.00 94.44 173 GLU A N 1
ATOM 1421 C CA . GLU A 1 173 ? -6.293 13.383 22.565 1.00 94.44 173 GLU A CA 1
ATOM 1422 C C . GLU A 1 173 ? -6.640 12.743 21.216 1.00 94.44 173 GLU A C 1
ATOM 1424 O O . GLU A 1 173 ? -7.799 12.412 20.973 1.00 94.44 173 GLU A O 1
ATOM 1429 N N . LYS A 1 174 ? -5.635 12.442 20.385 1.00 92.25 174 LYS A N 1
ATOM 1430 C CA . LYS A 1 174 ? -5.848 11.726 19.120 1.00 92.25 174 LYS A CA 1
ATOM 1431 C C . LYS A 1 174 ? -6.280 10.278 19.327 1.00 92.25 174 LYS A C 1
ATOM 1433 O O . LYS A 1 174 ? -7.172 9.813 18.624 1.00 92.25 174 LYS A O 1
ATOM 1438 N N . ALA A 1 175 ? -5.746 9.591 20.335 1.00 93.75 175 ALA A N 1
ATOM 1439 C CA . ALA A 1 175 ? -6.221 8.258 20.694 1.00 93.75 175 ALA A CA 1
ATOM 1440 C C . ALA A 1 175 ? -7.714 8.260 21.075 1.00 93.75 175 ALA A C 1
ATOM 1442 O O . ALA A 1 175 ? -8.463 7.393 20.630 1.00 93.75 175 ALA A O 1
ATOM 1443 N N . LYS A 1 176 ? -8.187 9.252 21.844 1.00 93.44 176 LYS A N 1
ATOM 1444 C CA . LYS A 1 176 ? -9.619 9.394 22.168 1.00 93.44 176 LYS A CA 1
ATOM 1445 C C . LYS A 1 176 ? -10.478 9.633 20.925 1.00 93.44 176 LYS A C 1
ATOM 1447 O O . LYS A 1 176 ? -11.560 9.056 20.833 1.00 93.44 176 LYS A O 1
ATOM 1452 N N . GLU A 1 177 ? -10.015 10.462 19.988 1.00 90.62 177 GLU A N 1
ATOM 1453 C CA . GLU A 1 177 ? -10.696 10.713 18.708 1.00 90.62 177 GLU A CA 1
ATOM 1454 C C . GLU A 1 177 ? -10.879 9.405 17.920 1.00 90.62 177 GLU A C 1
ATOM 1456 O O . GLU A 1 177 ? -12.004 9.047 17.565 1.00 90.62 177 GLU A O 1
ATOM 1461 N N . MET A 1 178 ? -9.800 8.637 17.750 1.00 91.94 178 MET A N 1
ATOM 1462 C CA . MET A 1 178 ? -9.828 7.338 17.071 1.00 91.94 178 MET A CA 1
ATOM 1463 C C . MET A 1 178 ? -10.724 6.322 17.788 1.00 91.94 178 MET A C 1
ATOM 1465 O O . MET A 1 178 ? -11.528 5.648 17.150 1.00 91.94 178 MET A O 1
ATOM 1469 N N . MET A 1 179 ? -10.663 6.237 19.121 1.00 92.56 179 MET A N 1
ATOM 1470 C CA . MET A 1 179 ? -11.544 5.345 19.885 1.00 92.56 179 MET A CA 1
ATOM 1471 C C . MET A 1 179 ? -13.015 5.753 19.784 1.00 92.56 179 MET A C 1
ATOM 1473 O O . MET A 1 179 ? -13.892 4.893 19.779 1.00 92.56 179 MET A O 1
ATOM 1477 N N . SER A 1 180 ? -13.306 7.053 19.703 1.00 88.62 180 SER A N 1
ATOM 1478 C CA . SER A 1 180 ? -14.661 7.554 19.452 1.00 88.62 180 SER A CA 1
ATOM 1479 C C . SER A 1 180 ? -15.156 7.117 18.073 1.00 88.62 180 SER A C 1
ATOM 1481 O O . SER A 1 180 ? -16.278 6.629 17.955 1.00 88.62 180 SER A O 1
ATOM 1483 N N . PHE A 1 181 ? -14.304 7.209 17.049 1.00 83.38 181 PHE A N 1
ATOM 1484 C CA . PHE A 1 181 ? -14.600 6.704 15.709 1.00 83.38 181 PHE A CA 1
ATOM 1485 C C . PHE A 1 181 ? -14.847 5.187 15.700 1.00 83.38 181 PHE A C 1
ATOM 1487 O O . PHE A 1 181 ? -15.858 4.742 15.163 1.00 83.38 181 PHE A O 1
ATOM 1494 N N . ILE A 1 182 ? -14.001 4.402 16.379 1.00 86.12 182 ILE A N 1
ATOM 1495 C CA . ILE A 1 182 ? -14.181 2.949 16.534 1.00 86.12 182 ILE A CA 1
ATOM 1496 C C . ILE A 1 182 ? -15.521 2.627 17.212 1.00 86.12 182 ILE A C 1
ATOM 1498 O O . ILE A 1 182 ? -16.251 1.755 16.756 1.00 86.12 182 ILE A O 1
ATOM 1502 N N . LYS A 1 183 ? -15.875 3.342 18.286 1.00 84.19 183 LYS A N 1
ATOM 1503 C CA . LYS A 1 183 ? -17.134 3.116 19.016 1.00 84.19 183 LYS A CA 1
ATOM 1504 C C . LYS A 1 183 ? -18.369 3.467 18.201 1.00 84.19 183 LYS A C 1
ATOM 1506 O O . LYS A 1 183 ? -19.369 2.766 18.296 1.00 84.19 183 LYS A O 1
ATOM 1511 N N . LYS A 1 184 ? -18.317 4.568 17.448 1.00 76.31 184 LYS A N 1
ATOM 1512 C CA . LYS A 1 184 ? -19.410 4.951 16.548 1.00 76.31 184 LYS A CA 1
ATOM 1513 C C . LYS A 1 184 ? -19.585 3.916 15.442 1.00 76.31 184 LYS A C 1
ATOM 1515 O O . LYS A 1 184 ? -20.713 3.664 15.037 1.00 76.31 184 LYS A O 1
ATOM 1520 N N . GLY A 1 185 ? -18.475 3.317 15.007 1.00 64.88 185 GLY A N 1
ATOM 1521 C CA . GLY A 1 185 ? -18.399 2.579 13.764 1.00 64.88 185 GLY A CA 1
ATOM 1522 C C . GLY A 1 185 ? -18.529 3.566 12.603 1.00 64.88 185 GLY A C 1
ATOM 1523 O O . GLY A 1 185 ? -19.487 4.340 12.564 1.00 64.88 185 GLY A O 1
ATOM 1524 N N . PRO A 1 186 ? -17.591 3.619 11.650 1.00 58.91 186 PRO A N 1
ATOM 1525 C CA . PRO A 1 186 ? -17.889 4.305 10.402 1.00 58.91 186 PRO A CA 1
ATOM 1526 C C . PRO A 1 186 ? -19.163 3.712 9.792 1.00 58.91 186 PRO A C 1
ATOM 1528 O O . PRO A 1 186 ? -19.402 2.506 9.901 1.00 58.91 186 PRO A O 1
ATOM 1531 N N . GLU A 1 187 ? -19.969 4.555 9.142 1.00 45.56 187 GLU A N 1
ATOM 1532 C CA . GLU A 1 187 ? -21.031 4.109 8.239 1.00 45.56 187 GLU A CA 1
ATOM 1533 C C . GLU A 1 187 ? -20.376 3.387 7.060 1.00 45.56 187 GLU A C 1
ATOM 1535 O O . GLU A 1 187 ? -20.159 3.931 5.981 1.00 45.56 187 GLU A O 1
ATOM 1540 N N . ILE A 1 188 ? -19.962 2.152 7.304 1.00 44.06 188 ILE A N 1
ATOM 1541 C CA . ILE A 1 188 ? -19.428 1.285 6.283 1.00 44.06 188 ILE A CA 1
ATOM 1542 C C . ILE A 1 188 ? -20.612 0.572 5.681 1.00 44.06 188 ILE A C 1
ATOM 1544 O O . ILE A 1 188 ? -21.308 -0.218 6.322 1.00 44.06 188 ILE A O 1
ATOM 1548 N N . LEU A 1 189 ? -20.809 0.891 4.407 1.00 38.31 189 LEU A N 1
ATOM 1549 C CA . LEU A 1 189 ? -21.465 0.037 3.439 1.00 38.31 189 LEU A CA 1
ATOM 1550 C C . LEU A 1 189 ? -20.688 -1.282 3.438 1.00 38.31 189 LEU A C 1
ATOM 1552 O O . LEU A 1 189 ? -19.674 -1.431 2.766 1.00 38.31 189 LEU A O 1
ATOM 1556 N N . TYR A 1 190 ? -21.083 -2.172 4.342 1.00 36.50 190 TYR A N 1
ATOM 1557 C CA . TYR A 1 190 ? -20.450 -3.461 4.552 1.00 36.50 190 TYR A CA 1
ATOM 1558 C C . TYR A 1 190 ? -20.502 -4.247 3.250 1.00 36.50 190 TYR A C 1
ATOM 1560 O O . TYR A 1 190 ? -21.590 -4.482 2.725 1.00 36.50 190 TYR A O 1
ATOM 1568 N N . ASP A 1 191 ? -19.344 -4.705 2.790 1.00 40.09 191 ASP A N 1
ATOM 1569 C CA . ASP A 1 191 ? -19.276 -5.725 1.755 1.00 40.09 191 ASP A CA 1
ATOM 1570 C C . ASP A 1 191 ? -18.207 -6.757 2.137 1.00 40.09 191 ASP A C 1
ATOM 1572 O O . ASP A 1 191 ? -17.050 -6.666 1.727 1.00 40.09 191 ASP A O 1
ATOM 1576 N N . PRO A 1 192 ? -18.536 -7.699 3.041 1.00 41.12 192 PRO A N 1
ATOM 1577 C CA . PRO A 1 192 ? -17.604 -8.710 3.502 1.00 41.12 192 PRO A CA 1
ATOM 1578 C C . PRO A 1 192 ? -17.668 -9.874 2.515 1.00 41.12 192 PRO A C 1
ATOM 1580 O O . PRO A 1 192 ? -18.401 -10.838 2.728 1.00 41.12 192 PRO A O 1
ATOM 1583 N N . ILE A 1 193 ? -16.980 -9.740 1.385 1.00 44.12 193 ILE A N 1
ATOM 1584 C CA . ILE A 1 193 ? -17.096 -10.702 0.282 1.00 44.12 193 ILE A CA 1
ATOM 1585 C C . ILE A 1 193 ? -15.737 -11.273 -0.173 1.00 44.12 193 ILE A C 1
ATOM 1587 O O . ILE A 1 193 ? -15.657 -12.412 -0.633 1.00 44.12 193 ILE A O 1
ATOM 1591 N N . GLU A 1 194 ? -14.641 -10.538 -0.007 1.00 45.97 194 GLU A N 1
ATOM 1592 C CA . GLU A 1 194 ? -13.444 -10.746 -0.841 1.00 45.97 194 GLU A CA 1
ATOM 1593 C C . GLU A 1 194 ? -12.365 -11.668 -0.264 1.00 45.97 194 GLU A C 1
ATOM 1595 O O . GLU A 1 194 ? -11.311 -11.847 -0.867 1.00 45.97 194 GLU A O 1
ATOM 1600 N N . THR A 1 195 ? -12.618 -12.352 0.852 1.00 41.00 195 THR A N 1
ATOM 1601 C CA . THR A 1 195 ? -11.690 -13.389 1.341 1.00 41.00 195 THR A CA 1
ATOM 1602 C C . THR A 1 195 ? -11.879 -14.749 0.662 1.00 41.00 195 THR A C 1
ATOM 1604 O O . THR A 1 195 ? -11.131 -15.679 0.963 1.00 41.00 195 THR A O 1
ATOM 1607 N N . ASN A 1 196 ? -12.835 -14.893 -0.268 1.00 44.81 196 ASN A N 1
ATOM 1608 C CA . ASN A 1 196 ? -13.051 -16.133 -1.012 1.00 44.81 196 ASN A CA 1
ATOM 1609 C C . ASN A 1 196 ? -12.488 -16.032 -2.453 1.00 44.81 196 ASN A C 1
ATOM 1611 O O . ASN A 1 196 ? -13.045 -15.304 -3.275 1.00 44.81 196 ASN A O 1
ATOM 1615 N N . PRO A 1 197 ? -11.439 -16.796 -2.820 1.00 44.56 197 PRO A N 1
ATOM 1616 C CA . PRO A 1 197 ? -10.879 -16.816 -4.178 1.00 44.56 197 PRO A CA 1
ATOM 1617 C C . PRO A 1 197 ? -11.889 -17.180 -5.278 1.00 44.56 197 PRO A C 1
ATOM 1619 O O . PRO A 1 197 ? -11.679 -16.846 -6.445 1.00 44.56 197 PRO A O 1
ATOM 1622 N N . LEU A 1 198 ? -12.984 -17.865 -4.926 1.00 43.91 198 LEU A N 1
ATOM 1623 C CA . LEU A 1 198 ? -14.078 -18.154 -5.852 1.00 43.91 198 LEU A CA 1
ATOM 1624 C C . LEU A 1 198 ? -14.864 -16.887 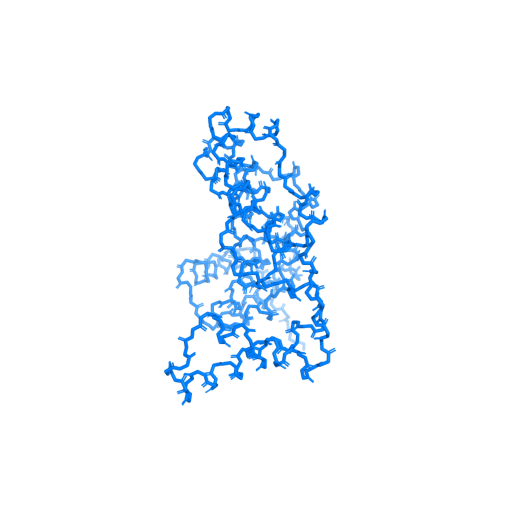-6.211 1.00 43.91 198 LEU A C 1
ATOM 1626 O O . LEU A 1 198 ? -15.277 -16.768 -7.355 1.00 43.91 198 LEU A O 1
ATOM 1630 N N . PHE A 1 199 ? -14.989 -15.921 -5.296 1.00 51.09 199 PHE A N 1
ATOM 1631 C CA . PHE A 1 199 ? -15.717 -14.662 -5.497 1.00 51.09 199 PHE A CA 1
ATOM 1632 C C . PHE A 1 199 ? -14.995 -13.670 -6.414 1.00 51.09 199 PHE A C 1
ATOM 1634 O O . PHE A 1 199 ? -15.642 -13.011 -7.224 1.00 51.09 199 PHE A O 1
ATOM 1641 N N . ILE A 1 200 ? -13.658 -13.611 -6.353 1.00 49.44 200 ILE A N 1
ATOM 1642 C CA . ILE A 1 200 ? -12.829 -12.764 -7.236 1.00 49.44 200 ILE A CA 1
ATOM 1643 C C . ILE A 1 200 ? -13.106 -13.069 -8.717 1.00 49.44 200 ILE A C 1
ATOM 1645 O O . ILE A 1 200 ? -13.069 -12.177 -9.561 1.00 49.44 200 ILE A O 1
ATOM 1649 N N . LYS A 1 201 ? -13.441 -14.323 -9.046 1.00 54.66 201 LYS A N 1
ATOM 1650 C CA . LYS A 1 201 ? -13.772 -14.727 -10.419 1.00 54.66 201 LYS A CA 1
ATOM 1651 C C . LYS A 1 201 ? -15.151 -14.253 -10.886 1.00 54.66 201 LYS A C 1
ATOM 1653 O O . LYS A 1 201 ? -15.358 -14.142 -12.089 1.00 54.66 201 LYS A O 1
ATOM 1658 N N . VAL A 1 202 ? -16.076 -13.986 -9.965 1.00 58.88 202 VAL A N 1
ATOM 1659 C CA . VAL A 1 202 ? -17.498 -13.719 -10.265 1.00 58.88 202 VAL A CA 1
ATOM 1660 C C . VAL A 1 202 ? -17.861 -12.249 -10.054 1.00 58.88 202 VAL A C 1
ATOM 1662 O O . VAL A 1 202 ? -18.814 -11.761 -10.652 1.00 58.88 202 VAL A O 1
ATOM 1665 N N . LEU A 1 203 ? -17.057 -11.507 -9.284 1.00 59.75 203 LEU A N 1
ATOM 1666 C CA . LEU A 1 203 ? -17.187 -10.062 -9.069 1.00 59.75 203 LEU A CA 1
ATOM 1667 C C . LEU A 1 203 ? -17.309 -9.244 -10.367 1.00 59.75 203 LEU A C 1
ATOM 1669 O O . LEU A 1 203 ? -18.209 -8.405 -10.435 1.00 59.75 203 LEU A O 1
ATOM 1673 N N . PRO A 1 204 ? -16.501 -9.488 -11.421 1.00 65.25 204 PRO A N 1
ATOM 1674 C CA . PRO A 1 204 ? -16.667 -8.784 -12.691 1.00 65.25 204 PRO A CA 1
ATOM 1675 C C . PRO A 1 204 ? -18.046 -9.007 -13.328 1.00 65.25 204 PRO A C 1
ATOM 1677 O O . PRO A 1 204 ? -18.628 -8.061 -13.853 1.00 65.25 204 PRO A O 1
ATOM 1680 N N . LEU A 1 205 ? -18.588 -10.227 -13.229 1.00 72.88 205 LEU A N 1
ATOM 1681 C CA . LEU A 1 205 ? -19.903 -10.587 -13.773 1.00 72.88 205 LEU A CA 1
ATOM 1682 C C . LEU A 1 205 ? -21.025 -9.894 -12.991 1.00 72.88 205 LEU A C 1
ATOM 1684 O O . LEU A 1 205 ? -21.905 -9.270 -13.574 1.00 72.88 205 LEU A O 1
ATOM 1688 N N . ILE A 1 206 ? -20.943 -9.908 -11.661 1.00 71.50 206 ILE A N 1
ATOM 1689 C CA . ILE A 1 206 ? -21.941 -9.277 -10.786 1.00 71.50 206 ILE A CA 1
ATOM 1690 C C . ILE A 1 206 ? -21.929 -7.756 -10.939 1.00 71.50 206 ILE A C 1
ATOM 1692 O O . ILE A 1 206 ? -22.986 -7.131 -11.008 1.00 71.50 206 ILE A O 1
ATOM 1696 N N . ASN A 1 207 ? -20.746 -7.145 -11.018 1.00 70.81 207 ASN A N 1
ATOM 1697 C CA . ASN A 1 207 ? -20.616 -5.705 -11.232 1.00 70.81 207 ASN A CA 1
ATOM 1698 C C . ASN A 1 207 ? -21.126 -5.296 -12.619 1.00 70.81 207 ASN A C 1
ATOM 1700 O O . ASN A 1 207 ? -21.741 -4.235 -12.753 1.00 70.81 207 ASN A O 1
ATOM 1704 N N . GLN A 1 208 ? -20.915 -6.135 -13.638 1.00 77.56 208 GLN A N 1
ATOM 1705 C CA . GLN A 1 208 ? -21.497 -5.931 -14.959 1.00 77.56 208 GLN A CA 1
ATOM 1706 C C . GLN A 1 208 ? -23.030 -5.987 -14.904 1.00 77.56 208 GLN A C 1
ATOM 1708 O O . GLN A 1 208 ? -23.676 -5.056 -15.378 1.00 77.56 208 GLN A O 1
ATOM 1713 N N . GLU A 1 209 ? -23.616 -6.999 -14.265 1.00 82.31 209 GLU A N 1
ATOM 1714 C CA . GLU A 1 209 ? -25.074 -7.115 -14.153 1.00 82.31 209 GLU A CA 1
ATOM 1715 C C . GLU A 1 209 ? -25.701 -5.977 -13.340 1.00 82.31 209 GLU A C 1
ATOM 1717 O O . GLU A 1 209 ? -26.740 -5.437 -13.721 1.00 82.31 209 GLU A O 1
ATOM 1722 N N . LEU A 1 210 ? -25.072 -5.560 -12.236 1.00 76.00 210 LEU A N 1
ATOM 1723 C CA . LEU A 1 210 ? -25.531 -4.409 -11.453 1.00 76.00 210 LEU A CA 1
ATOM 1724 C C . LEU A 1 210 ? -25.515 -3.139 -12.300 1.00 76.00 210 LEU A C 1
ATOM 1726 O O . LEU A 1 210 ? -26.466 -2.355 -12.278 1.00 76.00 210 LEU A O 1
ATOM 1730 N N . ARG A 1 211 ? -24.451 -2.948 -13.082 1.00 70.69 211 ARG A N 1
ATOM 1731 C CA . ARG A 1 211 ? -24.332 -1.815 -13.994 1.00 70.69 211 ARG A CA 1
ATOM 1732 C C . ARG A 1 211 ? -25.415 -1.848 -15.068 1.00 70.69 211 ARG A C 1
ATOM 1734 O O . ARG A 1 211 ? -26.059 -0.828 -15.284 1.00 70.69 211 ARG A O 1
ATOM 1741 N N . GLU A 1 212 ? -25.635 -2.984 -15.721 1.00 84.19 212 GLU A N 1
ATOM 1742 C CA . GLU A 1 212 ? -26.681 -3.142 -16.739 1.00 84.19 212 GLU A CA 1
ATOM 1743 C C . GLU A 1 212 ? -28.077 -2.886 -16.152 1.00 84.19 212 GLU A C 1
ATOM 1745 O O . GLU A 1 212 ? -28.867 -2.142 -16.737 1.00 84.19 212 GLU A O 1
ATOM 1750 N N . PHE A 1 213 ? -28.351 -3.398 -14.949 1.00 85.00 213 PHE A N 1
ATOM 1751 C CA . PHE A 1 213 ? -29.617 -3.186 -14.250 1.00 85.00 213 PHE A CA 1
ATOM 1752 C C . PHE A 1 213 ? -29.881 -1.707 -13.944 1.00 85.00 213 PHE A C 1
ATOM 1754 O O . PHE A 1 213 ? -30.966 -1.208 -14.239 1.00 85.00 213 PHE A O 1
ATOM 1761 N N . PHE A 1 214 ? -28.912 -0.979 -13.381 1.00 84.00 214 PHE A N 1
ATOM 1762 C CA . PHE A 1 214 ? -29.103 0.437 -13.037 1.00 84.00 214 PHE A CA 1
ATOM 1763 C C . PHE A 1 214 ? -28.993 1.381 -14.238 1.00 84.00 214 PHE A C 1
ATOM 1765 O O . PHE A 1 214 ? -29.527 2.486 -14.182 1.00 84.00 214 PHE A O 1
ATOM 1772 N N . LEU A 1 215 ? -28.372 0.951 -15.340 1.00 81.75 215 LEU A N 1
ATOM 1773 C CA . LEU A 1 215 ? -28.483 1.650 -16.621 1.00 81.75 215 LEU A CA 1
ATOM 1774 C C . LEU A 1 215 ? -29.893 1.521 -17.213 1.00 81.75 215 LEU A C 1
ATOM 1776 O O . LEU A 1 215 ? -30.400 2.487 -17.778 1.00 81.75 215 LEU A O 1
ATOM 1780 N N . ALA A 1 216 ? -30.532 0.357 -17.066 1.00 87.62 216 ALA A N 1
ATOM 1781 C CA . ALA A 1 216 ? -31.905 0.128 -17.517 1.00 87.62 216 ALA A CA 1
ATOM 1782 C C . ALA A 1 216 ? -32.969 0.714 -16.566 1.00 87.62 216 ALA A C 1
ATOM 1784 O O . ALA A 1 216 ? -34.074 1.031 -17.006 1.00 87.62 216 ALA A O 1
ATOM 1785 N N . HIS A 1 217 ? -32.643 0.858 -15.277 1.00 89.38 217 HIS A N 1
ATOM 1786 C CA . HIS A 1 217 ? -33.548 1.320 -14.219 1.00 89.38 217 HIS A CA 1
ATOM 1787 C C . HIS A 1 217 ? -32.912 2.395 -13.318 1.00 89.38 217 HIS A C 1
ATOM 1789 O O . HIS A 1 217 ? -32.744 2.175 -12.110 1.00 89.38 217 HIS A O 1
ATOM 1795 N N . PRO A 1 218 ? -32.532 3.561 -13.867 1.00 80.06 218 PRO A N 1
ATOM 1796 C CA . PRO A 1 218 ? -31.866 4.611 -13.098 1.00 80.06 218 PRO A CA 1
ATOM 1797 C C . PRO A 1 218 ? -32.720 5.129 -11.930 1.00 80.06 218 PRO A C 1
ATOM 1799 O O . PRO A 1 218 ? -32.182 5.493 -10.887 1.00 80.06 218 PRO A O 1
ATOM 1802 N N . GLU A 1 219 ? -34.050 5.098 -12.051 1.00 90.56 219 GLU A N 1
ATOM 1803 C CA . GLU A 1 219 ? -35.002 5.499 -11.010 1.00 90.56 219 GLU A CA 1
ATOM 1804 C C . GLU A 1 219 ? -34.962 4.609 -9.763 1.00 90.56 219 GLU A C 1
ATOM 1806 O O . GLU A 1 219 ? -35.392 5.021 -8.686 1.00 90.56 219 GLU A O 1
ATOM 1811 N N . LYS A 1 220 ? -34.443 3.385 -9.897 1.00 79.81 220 LYS A N 1
ATOM 1812 C CA . LYS A 1 220 ? -34.319 2.431 -8.791 1.00 79.81 220 LYS A CA 1
ATOM 1813 C C . LYS A 1 220 ? -33.008 2.584 -8.037 1.00 79.81 220 LYS A C 1
ATOM 1815 O O . LYS A 1 220 ? -32.816 1.888 -7.036 1.00 79.81 220 LYS A O 1
ATOM 1820 N N . PHE A 1 221 ? -32.102 3.455 -8.492 1.00 74.12 221 PHE A N 1
ATOM 1821 C CA . PHE A 1 221 ? -30.816 3.619 -7.837 1.00 74.12 221 PHE A CA 1
ATOM 1822 C C . PHE A 1 221 ? -31.002 4.177 -6.425 1.00 74.12 221 PHE A C 1
ATOM 1824 O O . PHE A 1 221 ? -31.284 5.350 -6.192 1.00 74.12 221 PHE A O 1
ATOM 1831 N N . SER A 1 222 ? -30.809 3.289 -5.464 1.00 67.75 222 SER A N 1
ATOM 1832 C CA . SER A 1 222 ? -30.642 3.600 -4.059 1.00 67.75 222 SER A CA 1
ATOM 1833 C C . SER A 1 222 ? -29.633 2.618 -3.497 1.00 67.75 222 SER A C 1
ATOM 1835 O O . SER A 1 222 ? -29.495 1.494 -3.986 1.00 67.75 222 SER A O 1
ATOM 1837 N N . VAL A 1 223 ? -28.958 3.023 -2.430 1.00 48.03 223 VAL A N 1
ATOM 1838 C CA . VAL A 1 223 ? -28.010 2.160 -1.721 1.00 48.03 223 VAL A CA 1
ATOM 1839 C C . VAL A 1 223 ? -28.675 0.845 -1.288 1.00 48.03 223 VAL A C 1
ATOM 1841 O O . VAL A 1 223 ? -28.088 -0.224 -1.427 1.00 48.03 223 VAL A O 1
ATOM 1844 N N . SER A 1 224 ? -29.928 0.905 -0.825 1.00 55.88 224 SER A N 1
ATOM 1845 C CA . SER A 1 224 ? -30.690 -0.285 -0.424 1.00 55.88 224 SER A CA 1
ATOM 1846 C C . SER A 1 224 ? -30.923 -1.236 -1.599 1.00 55.88 224 SER A C 1
ATOM 1848 O O . SER A 1 224 ? -30.635 -2.426 -1.491 1.00 55.88 224 SER A O 1
ATOM 1850 N N . CYS A 1 225 ? -31.382 -0.711 -2.738 1.00 64.50 225 CYS A N 1
ATOM 1851 C CA . CYS A 1 225 ? -31.670 -1.521 -3.920 1.00 64.50 225 CYS A CA 1
ATOM 1852 C C . CYS A 1 225 ? -30.395 -2.117 -4.533 1.00 64.50 225 CYS A C 1
ATOM 1854 O O . CYS A 1 225 ? -30.390 -3.281 -4.926 1.00 64.50 225 CYS A O 1
ATOM 1856 N N . PHE A 1 226 ? -29.296 -1.355 -4.561 1.00 71.88 226 PHE A N 1
ATOM 1857 C CA . PHE A 1 226 ? -27.992 -1.845 -5.013 1.00 71.88 226 PHE A CA 1
ATOM 1858 C C . PHE A 1 226 ? -27.539 -3.056 -4.191 1.00 71.88 226 PHE A C 1
ATOM 1860 O O . PHE A 1 226 ? -27.160 -4.084 -4.750 1.00 71.88 226 PHE A O 1
ATOM 1867 N N . ASN A 1 227 ? -27.660 -2.968 -2.866 1.00 54.97 227 ASN A N 1
ATOM 1868 C CA . ASN A 1 227 ? -27.257 -4.037 -1.958 1.00 54.97 227 ASN A CA 1
ATOM 1869 C C . ASN A 1 227 ? -28.162 -5.271 -2.050 1.00 54.97 227 ASN A C 1
ATOM 1871 O O . ASN A 1 227 ? -27.670 -6.397 -1.995 1.00 54.97 227 ASN A O 1
ATOM 1875 N N . GL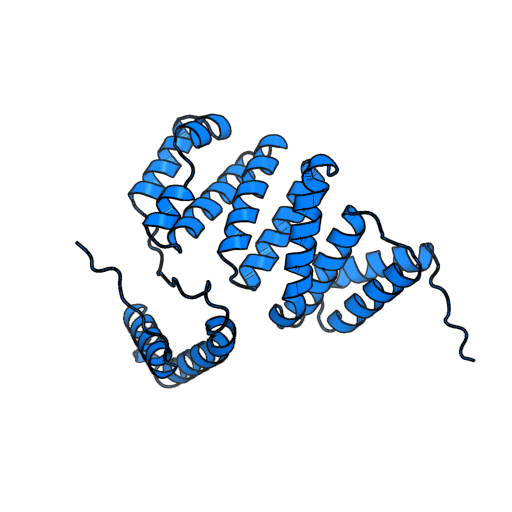U A 1 228 ? -29.474 -5.087 -2.197 1.00 73.12 228 GLU A N 1
ATOM 1876 C CA . GLU A 1 228 ? -30.404 -6.200 -2.421 1.00 73.12 228 GLU A CA 1
ATOM 1877 C C . GLU A 1 228 ? -30.106 -6.924 -3.734 1.00 73.12 228 GLU A C 1
ATOM 1879 O O . GLU A 1 228 ? -30.011 -8.151 -3.743 1.00 73.12 228 GLU A O 1
ATOM 1884 N N . LYS A 1 229 ? -29.875 -6.176 -4.820 1.00 80.50 229 LYS A N 1
ATOM 1885 C CA . LYS A 1 229 ? -29.527 -6.753 -6.122 1.00 80.50 229 LYS A CA 1
ATOM 1886 C C . LYS A 1 229 ? -28.189 -7.474 -6.085 1.00 80.50 229 LYS A C 1
ATOM 1888 O O . LYS A 1 229 ? -28.091 -8.596 -6.571 1.00 80.50 229 LYS A O 1
ATOM 1893 N N . LYS A 1 230 ? -27.185 -6.893 -5.425 1.00 73.38 230 LYS A N 1
ATOM 1894 C CA . LYS A 1 230 ? -25.886 -7.543 -5.239 1.00 73.38 230 LYS A CA 1
ATOM 1895 C C . LYS A 1 230 ? -26.045 -8.882 -4.513 1.00 73.38 230 LYS A C 1
ATOM 1897 O O . LYS A 1 230 ? -25.529 -9.888 -4.982 1.00 73.38 230 LYS A O 1
ATOM 1902 N N . LYS A 1 231 ? -26.830 -8.931 -3.431 1.00 67.81 231 LYS A N 1
ATOM 1903 C CA . LYS A 1 231 ? -27.123 -10.176 -2.695 1.00 67.81 231 LYS A CA 1
ATOM 1904 C C . LYS A 1 231 ? -27.872 -11.207 -3.531 1.00 67.81 231 LYS A C 1
ATOM 1906 O O . LYS A 1 231 ? -27.526 -12.381 -3.484 1.00 67.81 231 LYS A O 1
ATOM 1911 N N . GLU A 1 232 ? -28.882 -10.786 -4.286 1.00 77.88 232 GLU A N 1
ATOM 1912 C CA . GLU A 1 232 ? -29.630 -11.668 -5.188 1.00 77.88 232 GLU A CA 1
ATOM 1913 C C . GLU A 1 232 ? -28.694 -12.323 -6.208 1.00 77.88 232 GLU A C 1
ATOM 1915 O O . GLU A 1 232 ? -28.762 -13.526 -6.451 1.00 77.88 232 GLU A O 1
ATOM 1920 N N . PHE A 1 233 ? -27.779 -11.542 -6.777 1.00 78.38 233 PHE A N 1
ATOM 1921 C CA . PHE A 1 233 ? -26.866 -12.016 -7.813 1.00 78.38 233 PHE A CA 1
ATOM 1922 C C . PHE A 1 233 ? -25.841 -12.989 -7.233 1.00 78.38 233 PHE A C 1
ATOM 1924 O O . PHE A 1 233 ? -25.561 -14.024 -7.824 1.00 78.38 233 PHE A O 1
ATOM 1931 N N . LEU A 1 234 ? -25.388 -12.725 -6.014 1.00 69.38 234 LEU A N 1
ATOM 1932 C CA . LEU A 1 234 ? -24.501 -13.609 -5.272 1.00 69.38 234 LEU A CA 1
ATOM 1933 C C . LEU A 1 234 ? -25.128 -14.936 -4.870 1.00 69.38 234 LEU A C 1
ATOM 1935 O O . LEU A 1 234 ? -24.495 -15.981 -5.007 1.00 69.38 234 LEU A O 1
ATOM 1939 N N . LEU A 1 235 ? -26.383 -14.905 -4.425 1.00 71.81 235 LEU A N 1
ATOM 1940 C CA . LEU A 1 235 ? -27.132 -16.116 -4.107 1.00 71.81 235 LEU A CA 1
ATOM 1941 C C . LEU A 1 235 ? -27.353 -16.985 -5.351 1.00 71.81 235 LEU A C 1
ATOM 1943 O O . LEU A 1 235 ? -27.261 -18.207 -5.253 1.00 71.81 235 LEU A O 1
ATOM 1947 N N . ARG A 1 236 ? -27.606 -16.374 -6.520 1.00 77.88 236 ARG A N 1
ATOM 1948 C CA . ARG A 1 236 ? -27.750 -17.103 -7.796 1.00 77.88 236 ARG A CA 1
ATOM 1949 C C . ARG A 1 236 ? -26.476 -17.850 -8.188 1.00 77.88 236 ARG A C 1
ATOM 1951 O O . ARG A 1 236 ? -26.567 -18.982 -8.648 1.00 77.88 236 ARG A O 1
ATOM 1958 N N . GLU A 1 237 ? -25.314 -17.268 -7.912 1.00 70.94 237 GLU A N 1
ATOM 1959 C CA . GLU A 1 237 ? -24.007 -17.886 -8.167 1.00 70.94 237 GLU A CA 1
ATOM 1960 C C . GLU A 1 237 ? -23.584 -18.904 -7.084 1.00 70.94 237 GLU A C 1
ATOM 1962 O O . GLU A 1 237 ? -22.447 -19.372 -7.061 1.00 70.94 237 GLU A O 1
ATOM 1967 N N . GLY A 1 238 ? -24.497 -19.283 -6.179 1.00 62.88 238 GLY A N 1
ATOM 1968 C CA . GLY A 1 238 ? -24.264 -20.322 -5.173 1.00 62.88 238 GLY A CA 1
ATOM 1969 C C . GLY A 1 238 ? -23.490 -19.851 -3.941 1.00 62.88 238 GLY A C 1
ATOM 1970 O O . GLY A 1 238 ? -23.046 -20.676 -3.140 1.00 62.88 238 GLY A O 1
ATOM 1971 N N . PHE A 1 239 ? -23.337 -18.540 -3.752 1.00 62.44 239 PHE A N 1
ATOM 1972 C CA . PHE A 1 239 ? -22.695 -17.985 -2.569 1.00 62.44 239 PHE A CA 1
ATOM 1973 C C . PHE A 1 239 ? -23.741 -17.669 -1.495 1.00 62.44 239 PHE A C 1
ATOM 1975 O O . PHE A 1 239 ? -24.401 -16.629 -1.521 1.00 62.44 239 PHE A O 1
ATOM 1982 N N . GLU A 1 240 ? -23.905 -18.577 -0.528 1.00 51.91 240 GLU A N 1
ATOM 1983 C CA . GLU A 1 240 ? -24.775 -18.344 0.631 1.00 51.91 240 GLU A CA 1
ATOM 1984 C C . GLU A 1 240 ? -24.221 -17.214 1.513 1.00 51.91 240 GLU A C 1
ATOM 1986 O O . GLU A 1 240 ? -23.271 -17.391 2.278 1.00 51.91 240 GLU A O 1
ATOM 1991 N N . TRP A 1 241 ? -24.868 -16.049 1.461 1.00 45.31 241 TRP A N 1
ATOM 1992 C CA . TRP A 1 241 ? -24.694 -15.001 2.461 1.00 45.31 241 TRP A CA 1
ATOM 1993 C C . TRP A 1 241 ? -25.572 -15.304 3.681 1.00 45.31 241 TRP A C 1
ATOM 1995 O O . TRP A 1 241 ? -26.792 -15.135 3.640 1.00 45.31 241 TRP A O 1
ATOM 2005 N N . LYS A 1 242 ? -24.963 -15.723 4.796 1.00 41.75 242 LYS A N 1
ATOM 2006 C CA . LYS A 1 242 ? -25.629 -15.720 6.107 1.00 41.75 242 LYS A CA 1
ATOM 2007 C C . LYS A 1 242 ? -25.297 -14.407 6.801 1.00 41.75 242 LYS A C 1
ATOM 2009 O O . LYS A 1 242 ? -24.175 -14.214 7.259 1.00 41.75 242 LYS A O 1
ATOM 2014 N N . ALA A 1 243 ? -26.268 -13.498 6.860 1.00 34.38 243 ALA A N 1
ATOM 2015 C CA . ALA A 1 243 ? -26.163 -12.310 7.701 1.00 34.38 243 ALA A CA 1
ATOM 2016 C C . ALA A 1 243 ? -25.773 -12.733 9.129 1.00 34.38 243 ALA A C 1
ATOM 2018 O O . ALA A 1 243 ? -26.400 -13.662 9.652 1.00 34.38 243 ALA A O 1
ATOM 2019 N N . PRO A 1 244 ? -24.823 -12.060 9.803 1.00 34.34 244 PRO A N 1
ATOM 2020 C CA . PRO A 1 244 ? -24.727 -12.175 11.247 1.00 34.34 244 PRO A CA 1
ATOM 2021 C C . PRO A 1 244 ? -26.066 -11.697 11.808 1.00 34.34 244 PRO A C 1
ATOM 2023 O O . PRO A 1 244 ? -26.471 -10.549 11.599 1.00 34.34 244 PRO A O 1
ATOM 2026 N N . LEU A 1 245 ? -26.803 -12.608 12.441 1.00 26.73 245 LEU A N 1
ATOM 2027 C CA . LEU A 1 245 ? -28.020 -12.267 13.161 1.00 26.73 245 LEU A CA 1
ATOM 2028 C C . LEU A 1 245 ? -27.644 -11.202 14.193 1.00 26.73 245 LEU A C 1
ATOM 2030 O O . LEU A 1 245 ? -26.855 -11.481 15.092 1.00 26.73 245 LEU A O 1
ATOM 2034 N N . ARG A 1 246 ? -28.210 -9.997 14.064 1.00 29.28 246 ARG A N 1
ATOM 2035 C CA . ARG A 1 246 ? -28.214 -9.025 15.160 1.00 29.28 246 ARG A CA 1
ATOM 2036 C C . ARG A 1 246 ? -28.858 -9.718 16.365 1.00 29.28 246 ARG A C 1
ATOM 2038 O O . ARG A 1 246 ? -30.046 -10.036 16.307 1.00 29.28 246 ARG A O 1
ATOM 2045 N N . LYS A 1 247 ? -28.077 -9.986 17.407 1.00 31.75 247 LYS A N 1
ATOM 2046 C CA . LYS A 1 247 ? -28.577 -10.245 18.757 1.00 31.75 247 LYS A CA 1
ATOM 2047 C C . LYS A 1 247 ? -28.182 -9.080 19.639 1.00 31.75 247 LYS A C 1
ATOM 2049 O O . LYS A 1 247 ? -27.041 -8.604 19.473 1.00 31.75 247 LYS A O 1
#

pLDDT: mean 81.72, std 16.82, range [26.73, 98.0]